Protein AF-A0A177LMX2-F1 (afdb_monomer)

Sequence (325 aa):
MNDFIYLDYNATTPVDQRVVDTMLPFFNSLYANAGSSHLFGLTVKEAIDEAGEKIAELITADPKEIIYTSGATEVVNLALKGIEKANGKNHIITVKTEHKAVLDTCIYLEKQGFLVTYLDVGKDGLIDLDELKNVITDKTLLVCVMFVNNETGVIQPIKEIAEIAHDKNCLVFCDATQAVGKVPVNVKDLGIDLMPYIEKKYKTNGRKAIAGLSRGSYQAMLIGVNHPEVFSAIGSFSPVIYGGTETQPFKEFPIGNLLKSKKRPLFFIGVGDKEDARFLDFNKTIISYLDENNYPYSEYRSAQTYHEWLTWRRCLHEFAQKIFK

Solvent-accessible surface area (backbone atoms only — not comparable to full-atom values): 18151 Å² total; per-residue (Å²): 139,88,88,78,86,84,86,56,61,72,84,52,54,80,60,54,67,71,56,54,64,67,50,52,47,48,75,75,78,48,62,46,57,50,89,38,92,50,70,65,10,45,57,39,32,51,55,53,51,54,51,34,43,54,54,16,61,67,30,56,51,61,45,90,73,64,77,91,70,97,34,40,61,53,40,43,44,51,56,68,68,65,60,69,78,49,97,81,17,42,27,36,40,34,47,74,80,47,57,65,56,53,53,56,47,50,58,52,39,41,76,72,69,34,47,74,47,69,42,68,59,49,99,80,61,40,67,55,67,66,58,50,63,70,71,57,44,82,38,30,44,34,40,42,50,50,36,23,38,74,86,80,63,43,69,46,68,50,42,64,52,24,55,62,30,49,79,43,74,20,44,28,36,32,43,31,55,59,25,64,94,75,48,94,50,44,38,65,83,32,49,50,74,41,68,34,72,47,67,63,53,75,66,84,71,99,62,44,68,43,61,22,46,36,63,47,5,40,52,24,45,46,54,36,34,59,40,28,79,67,30,51,28,32,30,28,20,43,49,50,86,80,79,35,48,99,93,38,66,52,70,83,44,53,55,69,47,38,73,72,42,90,47,70,34,35,37,34,46,22,35,24,69,61,38,60,66,67,56,59,50,51,49,49,54,52,49,53,52,32,58,79,68,73,41,51,68,47,80,46,70,34,80,92,24,39,93,46,70,71,25,39,55,52,34,51,55,57,48,48,66,67,73,74,108

Mean predicted aligned error: 14.27 Å

pLDDT: mean 87.73, std 11.81, range [42.38, 98.75]

Radius of gyration: 24.2 Å; Cα contacts (8 Å, |Δi|>4): 517; chains: 1; bounding box: 68×54×56 Å

Structure (mmCIF, N/CA/C/O backbone):
data_AF-A0A177LMX2-F1
#
_entry.id   AF-A0A177LMX2-F1
#
loop_
_atom_site.group_PDB
_atom_site.id
_atom_site.type_symbol
_atom_site.label_atom_id
_atom_site.label_alt_id
_atom_site.label_comp_id
_atom_site.label_asym_id
_atom_site.label_entity_id
_atom_site.label_seq_id
_atom_site.pdbx_PDB_ins_code
_atom_site.Cartn_x
_atom_site.Cartn_y
_atom_site.Cartn_z
_atom_site.occupancy
_atom_site.B_iso_or_equiv
_atom_site.auth_seq_id
_atom_site.auth_comp_id
_atom_site.auth_asym_id
_atom_site.auth_atom_id
_atom_site.pdbx_PDB_model_num
ATOM 1 N N . MET A 1 1 ? 20.212 -26.041 -11.990 1.00 42.53 1 MET A N 1
ATOM 2 C CA . MET A 1 1 ? 19.841 -25.740 -10.590 1.00 42.53 1 MET A CA 1
ATOM 3 C C . MET A 1 1 ? 18.358 -25.475 -10.615 1.00 42.53 1 MET A C 1
ATOM 5 O O . MET A 1 1 ? 18.031 -24.561 -11.349 1.00 42.53 1 MET A O 1
ATOM 9 N N . ASN A 1 2 ? 17.491 -26.262 -9.973 1.00 44.81 2 ASN A N 1
ATOM 10 C CA . ASN A 1 2 ? 16.131 -25.812 -9.625 1.00 44.81 2 ASN A CA 1
ATOM 11 C C . ASN A 1 2 ? 15.355 -26.887 -8.853 1.00 44.81 2 ASN A C 1
ATOM 13 O O . ASN A 1 2 ? 14.402 -27.444 -9.370 1.00 44.81 2 ASN A O 1
ATOM 17 N N . ASP A 1 3 ? 15.732 -27.100 -7.594 1.00 54.41 3 ASP A N 1
ATOM 18 C CA . ASP A 1 3 ? 14.835 -27.694 -6.593 1.00 54.41 3 ASP A CA 1
ATOM 19 C C . ASP A 1 3 ? 14.704 -26.725 -5.406 1.00 54.41 3 ASP A C 1
ATOM 21 O O . ASP A 1 3 ? 14.938 -27.071 -4.252 1.00 54.41 3 ASP A O 1
ATOM 25 N N . PHE A 1 4 ? 14.409 -25.452 -5.689 1.00 66.06 4 PHE A N 1
ATOM 26 C CA . PHE A 1 4 ? 14.107 -24.471 -4.645 1.00 66.06 4 PHE A CA 1
ATOM 27 C C . PHE A 1 4 ? 12.595 -24.382 -4.454 1.00 66.06 4 PHE A C 1
ATOM 29 O O . PHE A 1 4 ? 11.876 -23.921 -5.339 1.00 66.06 4 PHE A O 1
ATOM 36 N N . ILE A 1 5 ? 12.122 -24.807 -3.283 1.00 71.75 5 ILE A N 1
ATOM 37 C CA . ILE A 1 5 ? 10.728 -24.649 -2.867 1.00 71.75 5 ILE A CA 1
ATOM 38 C C . ILE A 1 5 ? 10.603 -23.298 -2.155 1.00 71.75 5 ILE A C 1
ATOM 40 O O . ILE A 1 5 ? 11.198 -23.087 -1.100 1.00 71.75 5 ILE A O 1
ATOM 44 N N . TYR A 1 6 ? 9.847 -22.370 -2.742 1.00 73.69 6 TYR A N 1
ATOM 45 C CA . TYR A 1 6 ? 9.582 -21.055 -2.156 1.00 73.69 6 TYR A CA 1
ATOM 46 C C . TYR A 1 6 ? 8.307 -21.117 -1.305 1.00 73.69 6 TYR A C 1
ATOM 48 O O . TYR A 1 6 ? 7.230 -21.353 -1.841 1.00 73.69 6 TYR A O 1
ATOM 56 N N . LEU A 1 7 ? 8.419 -20.918 0.011 1.00 73.56 7 LEU A N 1
ATOM 57 C CA . LEU A 1 7 ? 7.296 -21.001 0.964 1.00 73.56 7 LEU A CA 1
ATOM 58 C C . LEU A 1 7 ? 6.990 -19.657 1.646 1.00 73.56 7 LEU A C 1
ATOM 60 O O . LEU A 1 7 ? 6.369 -19.624 2.699 1.00 73.56 7 LEU A O 1
ATOM 64 N N . ASP A 1 8 ? 7.406 -18.546 1.034 1.00 76.94 8 ASP A N 1
ATOM 65 C CA . ASP A 1 8 ? 7.273 -17.189 1.587 1.00 76.94 8 ASP A CA 1
ATOM 66 C C . ASP A 1 8 ? 6.321 -16.307 0.745 1.00 76.94 8 ASP A C 1
ATOM 68 O O . ASP A 1 8 ? 6.550 -15.131 0.471 1.00 76.94 8 ASP A O 1
ATOM 72 N N . TYR A 1 9 ? 5.211 -16.903 0.290 1.00 76.94 9 TYR A N 1
ATOM 73 C CA . TYR A 1 9 ? 4.228 -16.250 -0.592 1.00 76.94 9 TYR A CA 1
ATOM 74 C C . TYR A 1 9 ? 3.491 -15.069 0.064 1.00 76.94 9 TYR A C 1
ATOM 76 O O . TYR A 1 9 ? 2.897 -14.247 -0.638 1.00 76.94 9 TYR A O 1
ATOM 84 N N . ASN A 1 10 ? 3.519 -14.968 1.397 1.00 77.44 10 ASN A N 1
ATOM 85 C CA . ASN A 1 10 ? 2.941 -13.832 2.114 1.00 77.44 10 ASN A CA 1
ATOM 86 C C . ASN A 1 10 ? 3.817 -12.586 2.012 1.00 77.44 10 ASN A C 1
ATOM 88 O O . ASN A 1 10 ? 3.259 -11.493 1.903 1.00 77.44 10 ASN A O 1
ATOM 92 N N . ALA A 1 11 ? 5.145 -12.737 1.994 1.00 75.50 11 ALA A N 1
ATOM 93 C CA . ALA A 1 11 ? 6.033 -11.623 1.710 1.00 75.50 11 ALA A CA 1
ATOM 94 C C . ALA A 1 11 ? 5.861 -11.183 0.259 1.00 75.50 11 ALA A C 1
ATOM 96 O O . ALA A 1 11 ? 5.747 -9.989 -0.025 1.00 75.50 11 ALA A O 1
ATOM 97 N N . THR A 1 12 ? 5.856 -12.140 -0.680 1.00 80.69 12 THR A N 1
ATOM 98 C CA . THR A 1 12 ? 5.769 -11.807 -2.097 1.00 80.69 12 THR A CA 1
ATOM 99 C C . THR A 1 12 ? 5.514 -13.013 -3.014 1.00 80.69 12 THR A C 1
ATOM 101 O O . THR A 1 12 ? 5.859 -14.127 -2.660 1.00 80.69 12 THR A O 1
ATOM 104 N N . THR A 1 13 ? 4.982 -12.832 -4.232 1.00 78.62 13 THR A N 1
ATOM 105 C CA . THR A 1 13 ? 4.652 -13.957 -5.147 1.00 78.62 13 THR A CA 1
ATOM 106 C C . THR A 1 13 ? 5.374 -13.863 -6.498 1.00 78.62 13 THR A C 1
ATOM 108 O O . THR A 1 13 ? 5.761 -12.762 -6.900 1.00 78.62 13 THR A O 1
ATOM 111 N N . PRO A 1 14 ? 5.618 -14.971 -7.224 1.00 79.50 14 PRO A N 1
ATOM 112 C CA . PRO A 1 14 ? 6.030 -14.888 -8.625 1.00 79.50 14 PRO A CA 1
ATOM 113 C C . PRO A 1 14 ? 4.926 -14.236 -9.474 1.00 79.50 14 PRO A C 1
ATOM 115 O O . PRO A 1 14 ? 3.741 -14.334 -9.152 1.00 79.50 14 PRO A O 1
ATOM 118 N N . VAL A 1 15 ? 5.321 -13.559 -10.553 1.00 83.06 15 VAL A N 1
ATOM 119 C CA . VAL A 1 15 ? 4.374 -13.000 -11.528 1.00 83.06 15 VAL A CA 1
ATOM 120 C C . VAL A 1 15 ? 3.844 -14.145 -12.388 1.00 83.06 15 VAL A C 1
ATOM 122 O O . VAL A 1 15 ? 4.620 -14.966 -12.871 1.00 83.06 15 VAL A O 1
ATOM 125 N N . ASP A 1 16 ? 2.526 -14.212 -12.564 1.00 85.75 16 ASP A N 1
ATOM 126 C CA . ASP A 1 16 ? 1.904 -15.166 -13.486 1.00 85.75 16 ASP A CA 1
ATOM 127 C C . ASP A 1 16 ? 2.359 -14.857 -14.918 1.00 85.75 16 ASP A C 1
ATOM 129 O O . ASP A 1 16 ? 2.331 -13.697 -15.330 1.00 85.75 16 ASP A O 1
ATOM 133 N N . GLN A 1 17 ? 2.759 -15.871 -15.687 1.00 86.38 17 GLN A N 1
ATOM 134 C CA . GLN A 1 17 ? 3.269 -15.664 -17.045 1.00 86.38 17 GLN A CA 1
ATOM 135 C C . GLN A 1 17 ? 2.271 -14.900 -17.927 1.00 86.38 17 GLN A C 1
ATOM 137 O O . GLN A 1 17 ? 2.674 -14.020 -18.679 1.00 86.38 17 GLN A O 1
ATOM 142 N N . ARG A 1 18 ? 0.963 -15.133 -17.754 1.00 90.44 18 ARG A N 1
ATOM 143 C CA . ARG A 1 18 ? -0.086 -14.412 -18.496 1.00 90.44 18 ARG A CA 1
ATOM 144 C C . ARG A 1 18 ? -0.062 -12.910 -18.218 1.00 90.44 18 ARG A C 1
ATOM 146 O O . ARG A 1 18 ? -0.347 -12.114 -19.107 1.00 90.44 18 ARG A O 1
ATOM 153 N N . VAL A 1 19 ? 0.285 -12.520 -16.989 1.00 87.88 19 VAL A N 1
ATOM 154 C CA . VAL A 1 19 ? 0.441 -11.110 -16.606 1.00 87.88 19 VAL A CA 1
ATOM 155 C C . VAL A 1 19 ? 1.688 -10.525 -17.257 1.00 87.88 19 VAL A C 1
ATOM 157 O O . VAL A 1 19 ? 1.603 -9.450 -17.839 1.00 87.88 19 VAL A O 1
ATOM 160 N N . VAL A 1 20 ? 2.814 -11.248 -17.238 1.00 84.88 20 VAL A N 1
ATOM 161 C CA . VAL A 1 20 ? 4.041 -10.819 -17.935 1.00 84.88 20 VAL A CA 1
ATOM 162 C C . VAL A 1 20 ? 3.756 -10.578 -19.416 1.00 84.88 20 VAL A C 1
ATOM 164 O O . VAL A 1 20 ? 4.042 -9.496 -19.923 1.00 84.88 20 VAL A O 1
ATOM 167 N N . ASP A 1 21 ? 3.138 -11.546 -20.087 1.00 88.00 21 ASP A N 1
ATOM 168 C CA . ASP A 1 21 ? 2.846 -11.475 -21.519 1.00 88.00 21 ASP A CA 1
ATOM 169 C C . ASP A 1 21 ? 1.905 -10.308 -21.853 1.00 88.00 21 ASP A C 1
ATOM 171 O O . ASP A 1 21 ? 2.109 -9.620 -22.850 1.00 88.00 21 ASP A O 1
ATOM 175 N N . THR A 1 22 ? 0.926 -10.033 -20.984 1.00 90.19 22 THR A N 1
ATOM 176 C CA . THR A 1 22 ? 0.015 -8.883 -21.121 1.00 90.19 22 THR A CA 1
ATOM 177 C C . THR A 1 22 ? 0.745 -7.549 -20.943 1.00 90.19 22 THR A C 1
ATOM 179 O O . THR A 1 22 ? 0.410 -6.572 -21.605 1.00 90.19 22 THR A O 1
ATOM 182 N N . MET A 1 23 ? 1.754 -7.488 -20.070 1.00 86.88 23 MET A N 1
ATOM 183 C CA . MET A 1 23 ? 2.504 -6.261 -19.786 1.00 86.88 23 MET A CA 1
ATOM 184 C C . MET A 1 23 ? 3.546 -5.922 -20.860 1.00 86.88 23 MET A C 1
ATOM 186 O O . MET A 1 23 ? 3.790 -4.744 -21.121 1.00 86.88 23 MET A O 1
ATOM 190 N N . LEU A 1 24 ? 4.186 -6.925 -21.469 1.00 88.94 24 LEU A N 1
ATOM 191 C CA . LEU A 1 24 ? 5.321 -6.728 -22.383 1.00 88.94 24 LEU A CA 1
ATOM 192 C C . LEU A 1 24 ? 5.062 -5.742 -23.544 1.00 88.94 24 LEU A C 1
ATOM 194 O O . LEU A 1 24 ? 5.957 -4.936 -23.817 1.00 88.94 24 LEU A O 1
ATOM 198 N N . PRO A 1 25 ? 3.886 -5.725 -24.205 1.00 90.56 25 PRO A N 1
ATOM 199 C CA . PRO A 1 25 ? 3.600 -4.768 -25.274 1.00 90.56 25 PRO A CA 1
ATOM 200 C C . PRO A 1 25 ? 3.758 -3.298 -24.860 1.00 90.56 25 PRO A C 1
ATOM 202 O O . PRO A 1 25 ? 4.235 -2.487 -25.655 1.00 90.56 25 PRO A O 1
ATOM 205 N N . PHE A 1 26 ? 3.443 -2.949 -23.609 1.00 86.69 26 PHE A N 1
ATOM 206 C CA . PHE A 1 26 ? 3.516 -1.570 -23.105 1.00 86.69 26 PHE A CA 1
ATOM 207 C C . PHE A 1 26 ? 4.950 -1.054 -22.917 1.00 86.69 26 PHE A C 1
ATOM 209 O O . PHE A 1 26 ? 5.159 0.144 -22.743 1.00 86.69 26 PHE A O 1
ATOM 216 N N . PHE A 1 27 ? 5.952 -1.934 -23.004 1.00 75.31 27 PHE A N 1
ATOM 217 C CA . PHE A 1 27 ? 7.362 -1.544 -22.972 1.00 75.31 27 PHE A CA 1
ATOM 218 C C . PHE A 1 27 ? 7.941 -1.250 -24.359 1.00 75.31 27 PHE A C 1
ATOM 220 O O . PHE A 1 27 ? 8.943 -0.545 -24.449 1.00 75.31 27 PHE A O 1
ATOM 227 N N . ASN A 1 28 ? 7.359 -1.791 -25.437 1.00 77.56 28 ASN A N 1
ATOM 228 C CA . ASN A 1 28 ? 7.987 -1.751 -26.763 1.00 77.56 28 ASN A CA 1
ATOM 229 C C . ASN A 1 28 ? 7.100 -1.213 -27.893 1.00 77.56 28 ASN A C 1
ATOM 231 O O . ASN A 1 28 ? 7.585 -0.460 -28.728 1.00 77.56 28 ASN A O 1
ATOM 235 N N . SER A 1 29 ? 5.823 -1.576 -27.937 1.00 84.44 29 SER A N 1
ATOM 236 C CA . SER A 1 29 ? 4.922 -1.337 -29.072 1.00 84.44 29 SER A CA 1
ATOM 237 C C . SER A 1 29 ? 3.748 -0.438 -28.693 1.00 84.44 29 SER A C 1
ATOM 239 O O . SER A 1 29 ? 3.246 0.294 -29.541 1.00 84.44 29 SER A O 1
ATOM 241 N N . LEU A 1 30 ? 3.376 -0.414 -27.410 1.00 87.38 30 LEU A N 1
ATOM 242 C CA . LEU A 1 30 ? 2.325 0.416 -26.817 1.00 87.38 30 LEU A CA 1
ATOM 243 C C . LEU A 1 30 ? 2.897 1.325 -25.710 1.00 87.38 30 LEU A C 1
ATOM 245 O O . LEU A 1 30 ? 2.384 1.378 -24.600 1.00 87.38 30 LEU A O 1
ATOM 249 N N . TYR A 1 31 ? 3.990 2.033 -26.006 1.00 82.62 31 TYR A N 1
ATOM 250 C CA . TYR A 1 31 ? 4.740 2.872 -25.050 1.00 82.62 31 TYR A CA 1
ATOM 251 C C . TYR A 1 31 ? 4.234 4.323 -24.945 1.00 82.62 31 TYR A C 1
ATOM 253 O O . TYR A 1 31 ? 4.864 5.171 -24.308 1.00 82.62 31 TYR A O 1
ATOM 261 N N . ALA A 1 32 ? 3.151 4.655 -25.648 1.00 87.31 32 ALA A N 1
ATOM 262 C CA . ALA A 1 32 ? 2.655 6.020 -25.727 1.00 87.31 32 ALA A CA 1
ATOM 263 C C . ALA A 1 32 ? 2.131 6.523 -24.373 1.00 87.31 32 ALA A C 1
ATOM 265 O O . ALA A 1 32 ? 1.633 5.767 -23.544 1.00 87.31 32 ALA A O 1
ATOM 266 N N . ASN A 1 33 ? 2.207 7.837 -24.166 1.00 89.31 33 ASN A N 1
ATOM 267 C CA . ASN A 1 33 ? 1.636 8.465 -22.982 1.00 89.31 33 ASN A CA 1
ATOM 268 C C . ASN A 1 33 ? 0.098 8.418 -23.053 1.00 89.31 33 ASN A C 1
ATOM 270 O O . ASN A 1 33 ? -0.494 8.991 -23.968 1.00 89.31 33 ASN A O 1
ATOM 274 N N . ALA A 1 34 ? -0.541 7.789 -22.064 1.00 90.56 34 ALA A N 1
ATOM 275 C CA . ALA A 1 34 ? -2.000 7.678 -21.959 1.00 90.56 34 ALA A CA 1
ATOM 276 C C . ALA A 1 34 ? -2.730 9.035 -21.844 1.00 90.56 34 ALA A C 1
ATOM 278 O O . ALA A 1 34 ? -3.932 9.127 -22.082 1.00 90.56 34 ALA A O 1
ATOM 279 N N . GLY A 1 35 ? -2.018 10.112 -21.496 1.00 90.31 35 GLY A N 1
ATOM 280 C CA . GLY A 1 35 ? -2.555 11.475 -21.491 1.00 90.31 35 GLY A CA 1
ATOM 281 C C . GLY A 1 35 ? -2.594 12.147 -22.868 1.00 90.31 35 GLY A C 1
ATOM 282 O O . GLY A 1 35 ? -3.088 13.268 -22.986 1.00 90.31 35 GLY A O 1
ATOM 283 N N . SER A 1 36 ? -2.044 11.519 -23.910 1.00 89.88 36 SER A N 1
ATOM 284 C CA . SER A 1 36 ? -2.017 12.082 -25.261 1.00 89.88 36 SER A CA 1
ATOM 285 C C . SER A 1 36 ? -3.324 11.828 -26.019 1.00 89.88 36 SER A C 1
ATOM 287 O O . SER A 1 36 ? -3.895 10.747 -25.955 1.00 89.88 36 SER A O 1
ATOM 289 N N . SER A 1 37 ? -3.776 12.821 -26.791 1.00 95.19 37 SER A N 1
ATOM 290 C CA . SER A 1 37 ? -5.044 12.774 -27.541 1.00 95.19 37 SER A CA 1
ATOM 291 C C . SER A 1 37 ? -4.971 12.045 -28.887 1.00 95.19 37 SER A C 1
ATOM 293 O O . SER A 1 37 ? -5.995 11.844 -29.535 1.00 95.19 37 SER A O 1
ATOM 295 N N . HIS A 1 38 ? -3.774 11.671 -29.343 1.00 91.75 38 HIS A N 1
ATOM 296 C CA . HIS A 1 38 ? -3.601 10.900 -30.572 1.00 91.75 38 HIS A CA 1
ATOM 297 C C . HIS A 1 38 ? -3.927 9.417 -30.346 1.00 91.75 38 HIS A C 1
ATOM 299 O O . HIS A 1 38 ? -3.797 8.913 -29.231 1.00 91.75 38 HIS A O 1
ATOM 305 N N . LEU A 1 39 ? -4.242 8.694 -31.427 1.00 94.00 39 LEU A N 1
ATOM 306 C CA . LEU A 1 39 ? -4.696 7.297 -31.380 1.00 94.00 39 LEU A CA 1
ATOM 307 C C . LEU A 1 39 ? -3.829 6.393 -30.487 1.00 94.00 39 LEU A C 1
ATOM 309 O O . LEU A 1 39 ? -4.360 5.713 -29.627 1.00 94.00 39 LEU A O 1
ATOM 313 N N . PHE A 1 40 ? -2.498 6.459 -30.604 1.00 89.50 40 PHE A N 1
ATOM 314 C CA . PHE A 1 40 ? -1.600 5.645 -29.771 1.00 89.50 40 PHE A CA 1
ATOM 315 C C . PHE A 1 40 ? -1.747 5.892 -28.258 1.00 89.50 40 PHE A C 1
ATOM 317 O O . PHE A 1 40 ? -1.608 4.959 -27.478 1.00 89.50 40 PHE A O 1
ATOM 324 N N . GLY A 1 41 ? -2.006 7.135 -27.836 1.00 93.44 41 GLY A N 1
ATOM 325 C CA . GLY A 1 41 ? -2.197 7.476 -26.425 1.00 93.44 41 GLY A CA 1
ATOM 326 C C . GLY A 1 41 ? -3.564 7.013 -25.935 1.00 93.44 41 GLY A C 1
ATOM 327 O O . GLY A 1 41 ? -3.661 6.445 -24.852 1.00 93.44 41 GLY A O 1
ATOM 328 N N . LEU A 1 42 ? -4.592 7.161 -26.779 1.00 95.06 42 LEU A N 1
ATOM 329 C CA . LEU A 1 42 ? -5.934 6.647 -26.511 1.00 95.06 42 LEU A CA 1
ATOM 330 C C . LEU A 1 42 ? -5.940 5.119 -26.355 1.00 95.06 42 LEU A C 1
ATOM 332 O O . LEU A 1 42 ? -6.508 4.636 -25.388 1.00 95.06 42 LEU A O 1
ATOM 336 N N . THR A 1 43 ? -5.225 4.369 -27.201 1.00 95.19 43 THR A N 1
ATOM 337 C CA . THR A 1 43 ? -5.108 2.903 -27.069 1.00 95.19 43 THR A CA 1
ATOM 338 C C . THR A 1 43 ? -4.459 2.475 -25.746 1.00 95.19 43 THR A C 1
ATOM 340 O O . THR A 1 43 ? -4.899 1.513 -25.123 1.00 95.19 43 THR A O 1
ATOM 343 N N . VAL A 1 44 ? -3.417 3.176 -25.278 1.00 95.12 44 VAL A N 1
ATOM 344 C CA . VAL A 1 44 ? -2.812 2.873 -23.964 1.00 95.12 44 VAL A CA 1
ATOM 345 C C . VAL A 1 44 ? -3.767 3.243 -22.830 1.00 95.12 44 VAL A C 1
ATOM 347 O O . VAL A 1 44 ? -3.857 2.516 -21.843 1.00 95.12 44 VAL A O 1
ATOM 350 N N . LYS A 1 45 ? -4.495 4.355 -22.968 1.00 95.12 45 LYS A N 1
ATOM 351 C CA . LYS A 1 45 ? -5.502 4.772 -21.994 1.00 95.12 45 LYS A CA 1
ATOM 352 C C . LYS A 1 45 ? -6.628 3.745 -21.863 1.00 95.12 45 LYS A C 1
ATOM 354 O O . LYS A 1 45 ? -6.944 3.370 -20.743 1.00 95.12 45 LYS A O 1
ATOM 359 N N . GLU A 1 46 ? -7.158 3.248 -22.977 1.00 95.81 46 GLU A N 1
ATOM 360 C CA . GLU A 1 46 ? -8.178 2.191 -22.997 1.00 95.81 46 GLU A CA 1
ATOM 361 C C . GLU A 1 46 ? -7.717 0.957 -22.209 1.00 95.81 46 GLU A C 1
ATOM 363 O O . GLU A 1 46 ? -8.462 0.444 -21.382 1.00 95.81 46 GLU A O 1
ATOM 368 N N . ALA A 1 47 ? -6.456 0.535 -22.360 1.00 94.69 47 ALA A N 1
ATOM 369 C CA . ALA A 1 47 ? -5.919 -0.591 -21.594 1.00 94.69 47 ALA A CA 1
ATOM 370 C C . ALA A 1 47 ? -5.838 -0.331 -20.074 1.00 94.69 47 ALA A C 1
ATOM 372 O O . ALA A 1 47 ? -6.017 -1.257 -19.281 1.00 94.69 47 ALA A O 1
ATOM 373 N N . ILE A 1 48 ? -5.559 0.910 -19.657 1.00 92.38 48 ILE A N 1
ATOM 374 C CA . ILE A 1 48 ? -5.561 1.310 -18.238 1.00 92.38 48 ILE A CA 1
ATOM 375 C C . ILE A 1 48 ? -6.992 1.330 -17.689 1.00 92.38 48 ILE A C 1
ATOM 377 O O . ILE A 1 48 ? -7.220 0.866 -16.568 1.00 92.38 48 ILE A O 1
ATOM 381 N N . ASP A 1 49 ? -7.938 1.842 -18.476 1.00 94.12 49 ASP A N 1
ATOM 382 C CA . ASP A 1 49 ? -9.353 1.912 -18.114 1.00 94.12 49 ASP A CA 1
ATOM 383 C C . ASP A 1 49 ? -9.930 0.487 -17.967 1.00 94.12 49 ASP A C 1
ATOM 385 O O . ASP A 1 49 ? -10.484 0.155 -16.919 1.00 94.12 49 ASP A O 1
ATOM 389 N N . GLU A 1 50 ? -9.669 -0.413 -18.925 1.00 95.06 50 GLU A N 1
ATOM 390 C CA . GLU A 1 50 ? -10.044 -1.836 -18.845 1.00 95.06 50 GLU A CA 1
ATOM 391 C C . GLU A 1 50 ? -9.425 -2.556 -17.636 1.00 95.06 50 GLU A C 1
ATOM 393 O O . GLU A 1 50 ? -10.051 -3.423 -17.019 1.00 95.06 50 GLU A O 1
ATOM 398 N N . ALA A 1 51 ? -8.168 -2.250 -17.298 1.00 92.62 51 ALA A N 1
ATOM 399 C CA . ALA A 1 51 ? -7.537 -2.804 -16.104 1.00 92.62 51 ALA A CA 1
ATOM 400 C C . ALA A 1 51 ? -8.249 -2.322 -14.829 1.00 92.62 51 ALA A C 1
ATOM 402 O O . ALA A 1 51 ? -8.442 -3.113 -13.904 1.00 92.62 51 ALA A O 1
ATOM 403 N N . GLY A 1 52 ? -8.692 -1.062 -14.808 1.00 93.00 52 GLY A N 1
ATOM 404 C CA . GLY A 1 52 ? -9.439 -0.476 -13.696 1.00 93.00 52 GLY A CA 1
ATOM 405 C C . GLY A 1 52 ? -10.797 -1.145 -13.519 1.00 93.00 52 GLY A C 1
ATOM 406 O O . GLY A 1 52 ? -11.156 -1.520 -12.403 1.00 93.00 52 GLY A O 1
ATOM 407 N N . GLU A 1 53 ? -11.507 -1.389 -14.620 1.00 95.44 53 GLU A N 1
ATOM 408 C CA . GLU A 1 53 ? -12.779 -2.121 -14.629 1.00 95.44 53 GLU A CA 1
ATOM 409 C C . GLU A 1 53 ? -12.629 -3.546 -14.083 1.00 95.44 53 GLU A C 1
ATOM 411 O O . GLU A 1 53 ? -13.404 -3.956 -13.221 1.00 95.44 53 GLU A O 1
ATOM 416 N N . LYS A 1 54 ? -11.593 -4.282 -14.506 1.00 93.88 54 LYS A N 1
ATOM 417 C CA . LYS A 1 54 ? -11.322 -5.647 -14.016 1.00 93.88 54 LYS A CA 1
ATOM 418 C C . LYS A 1 54 ? -10.988 -5.682 -12.525 1.00 93.88 54 LYS A C 1
ATOM 420 O O . LYS A 1 54 ? -11.411 -6.601 -11.824 1.00 93.88 54 LYS A O 1
ATOM 425 N N . ILE A 1 55 ? -10.226 -4.702 -12.029 1.00 93.00 55 ILE A N 1
ATOM 426 C CA . ILE A 1 55 ? -9.942 -4.579 -10.591 1.00 93.00 55 ILE A CA 1
ATOM 427 C C . ILE A 1 55 ? -11.240 -4.288 -9.839 1.00 93.00 55 ILE A C 1
ATOM 429 O O . ILE A 1 55 ? -11.516 -4.951 -8.843 1.00 93.00 55 ILE A O 1
ATOM 433 N N . ALA A 1 56 ? -12.044 -3.340 -10.319 1.00 93.06 56 ALA A N 1
ATOM 434 C CA . ALA A 1 56 ? -13.309 -2.980 -9.694 1.00 93.06 56 ALA A CA 1
ATOM 435 C C . ALA A 1 56 ? -14.290 -4.158 -9.651 1.00 93.06 56 ALA A C 1
ATOM 437 O O . ALA A 1 56 ? -14.897 -4.392 -8.610 1.00 93.06 56 ALA A O 1
ATOM 438 N N . GLU A 1 57 ? -14.393 -4.945 -10.724 1.00 94.00 57 GLU A N 1
ATOM 439 C CA . GLU A 1 57 ? -15.200 -6.168 -10.762 1.00 94.00 57 GLU A CA 1
ATOM 440 C C . GLU A 1 57 ? -14.732 -7.185 -9.710 1.00 94.00 57 GLU A C 1
ATOM 442 O O . GLU A 1 57 ? -15.550 -7.697 -8.945 1.00 94.00 57 GLU A O 1
ATOM 447 N N . LEU A 1 58 ? -13.416 -7.419 -9.607 1.00 92.88 58 LEU A N 1
ATOM 448 C CA . LEU A 1 58 ? -12.827 -8.368 -8.654 1.00 92.88 58 LEU A CA 1
ATOM 449 C C . LEU A 1 58 ? -13.215 -8.073 -7.198 1.00 92.88 58 LEU A C 1
ATOM 451 O O . LEU A 1 58 ? -13.353 -9.008 -6.410 1.00 92.88 58 LEU A O 1
ATOM 455 N N . ILE A 1 59 ? -13.363 -6.793 -6.845 1.00 94.25 59 ILE A N 1
ATOM 456 C CA . ILE A 1 59 ? -13.653 -6.348 -5.473 1.00 94.25 59 ILE A CA 1
ATOM 457 C C . ILE A 1 59 ? -15.057 -5.750 -5.302 1.00 94.25 59 ILE A C 1
ATOM 459 O O . ILE A 1 59 ? -15.397 -5.290 -4.213 1.00 94.25 59 ILE A O 1
ATOM 463 N N . THR A 1 60 ? -15.877 -5.754 -6.358 1.00 94.44 60 THR A N 1
ATOM 464 C CA . THR A 1 60 ? -17.221 -5.142 -6.404 1.00 94.44 60 THR A CA 1
ATOM 465 C C . THR A 1 60 ? -17.236 -3.630 -6.078 1.00 94.44 60 THR A C 1
ATOM 467 O O . THR A 1 60 ? -18.129 -3.123 -5.398 1.00 94.44 60 THR A O 1
ATOM 470 N N . ALA A 1 61 ? -16.251 -2.881 -6.580 1.00 94.12 61 ALA A N 1
ATOM 471 C CA . ALA A 1 61 ? -16.147 -1.418 -6.453 1.00 94.12 61 ALA A CA 1
ATOM 472 C C . ALA A 1 61 ? -16.712 -0.670 -7.681 1.00 94.12 61 ALA A C 1
ATOM 474 O O . ALA A 1 61 ? -17.063 -1.289 -8.687 1.00 94.12 61 ALA A O 1
ATOM 475 N N . ASP A 1 62 ? -16.813 0.663 -7.615 1.00 92.25 62 ASP A N 1
ATOM 476 C CA . ASP A 1 62 ? -16.993 1.489 -8.818 1.00 92.25 62 ASP A CA 1
ATOM 477 C C . ASP A 1 62 ? -15.624 1.692 -9.511 1.00 92.25 62 ASP A C 1
ATOM 479 O O . ASP A 1 62 ? -14.666 2.104 -8.852 1.00 92.25 62 ASP A O 1
ATOM 483 N N . PRO A 1 63 ? -15.489 1.442 -10.829 1.00 91.75 63 PRO A N 1
ATOM 484 C CA . PRO A 1 63 ? -14.244 1.687 -11.563 1.00 91.75 63 PRO A CA 1
ATOM 485 C C . PRO A 1 63 ? -13.683 3.107 -11.408 1.00 91.75 63 PRO A C 1
ATOM 487 O O . PRO A 1 63 ? -12.467 3.294 -11.439 1.00 91.75 63 PRO A O 1
ATOM 490 N N . LYS A 1 64 ? -14.541 4.116 -11.209 1.00 90.69 64 LYS A N 1
ATOM 491 C CA . LYS A 1 64 ? -14.128 5.519 -11.021 1.00 90.69 64 LYS A CA 1
ATOM 492 C C . LYS A 1 64 ? -13.453 5.779 -9.676 1.00 90.69 64 LYS A C 1
ATOM 494 O O . LYS A 1 64 ? -12.824 6.822 -9.514 1.00 90.69 64 LYS A O 1
ATOM 499 N N . GLU A 1 65 ? -13.590 4.861 -8.726 1.00 89.50 65 GLU A N 1
ATOM 500 C CA . GLU A 1 65 ? -12.993 4.942 -7.390 1.00 89.50 65 GLU A CA 1
ATOM 501 C C . GLU A 1 65 ? -11.619 4.253 -7.332 1.00 89.50 65 GLU A C 1
ATOM 503 O O . GLU A 1 65 ? -10.930 4.314 -6.313 1.00 89.50 65 GLU A O 1
ATOM 508 N N . ILE A 1 66 ? -11.177 3.623 -8.428 1.00 92.94 66 ILE A N 1
ATOM 509 C CA . ILE A 1 66 ? -9.884 2.942 -8.499 1.00 92.94 66 ILE A CA 1
ATOM 510 C C . ILE A 1 66 ? -8.768 3.955 -8.766 1.00 92.94 66 ILE A C 1
ATOM 512 O O . ILE A 1 66 ? -8.672 4.550 -9.840 1.00 92.94 66 ILE A O 1
ATOM 516 N N . ILE A 1 67 ? -7.875 4.114 -7.788 1.00 90.12 67 ILE A N 1
ATOM 517 C CA . ILE A 1 67 ? -6.689 4.970 -7.888 1.00 90.12 67 ILE A CA 1
ATOM 518 C C . ILE A 1 67 ? -5.435 4.094 -7.934 1.00 90.12 67 ILE A C 1
ATOM 520 O O . ILE A 1 67 ? -5.148 3.336 -7.006 1.00 90.12 67 ILE A O 1
ATOM 524 N N . TYR A 1 68 ? -4.651 4.231 -9.003 1.00 87.19 68 TYR A N 1
ATOM 525 C CA . TYR A 1 68 ? -3.363 3.555 -9.134 1.00 87.19 68 TYR A CA 1
ATOM 526 C C . TYR A 1 68 ? -2.287 4.246 -8.289 1.00 87.19 68 TYR A C 1
ATOM 528 O O . TYR A 1 68 ? -2.090 5.456 -8.378 1.00 87.19 68 TYR A O 1
ATOM 536 N N . THR A 1 69 ? -1.552 3.457 -7.507 1.00 84.12 69 THR A N 1
ATOM 537 C CA . THR A 1 69 ? -0.407 3.896 -6.691 1.00 84.12 69 THR A CA 1
ATOM 538 C C . THR A 1 69 ? 0.783 2.964 -6.924 1.00 84.12 69 THR A C 1
ATOM 540 O O . THR A 1 69 ? 0.655 1.931 -7.585 1.00 84.12 69 THR A O 1
ATOM 543 N N . SER A 1 70 ? 1.954 3.285 -6.376 1.00 77.94 70 SER A N 1
ATOM 544 C CA . SER A 1 70 ? 3.143 2.426 -6.477 1.00 77.94 70 SER A CA 1
ATOM 545 C C . SER A 1 70 ? 3.102 1.175 -5.582 1.00 77.94 70 SER A C 1
ATOM 547 O O . SER A 1 70 ? 3.928 0.277 -5.758 1.00 77.94 70 SER A O 1
ATOM 549 N N . GLY A 1 71 ? 2.156 1.088 -4.638 1.00 80.44 71 GLY A N 1
ATOM 550 C CA . GLY A 1 71 ? 1.944 -0.065 -3.754 1.00 80.44 71 GLY A CA 1
ATOM 551 C C . GLY A 1 71 ? 1.195 0.297 -2.463 1.00 80.44 71 GLY A C 1
ATOM 552 O O . GLY A 1 71 ? 0.965 1.472 -2.183 1.00 80.44 71 GLY A O 1
ATOM 553 N N . ALA A 1 72 ? 0.853 -0.691 -1.621 1.00 85.19 72 ALA A N 1
ATOM 554 C CA . ALA A 1 72 ? 0.031 -0.435 -0.423 1.00 85.19 72 ALA A CA 1
ATOM 555 C C . ALA A 1 72 ? 0.669 0.535 0.560 1.00 85.19 72 ALA A C 1
ATOM 557 O O . ALA A 1 72 ? -0.057 1.285 1.192 1.00 85.19 72 ALA A O 1
ATOM 558 N N . THR A 1 73 ? 1.998 0.565 0.695 1.00 82.88 73 THR A N 1
ATOM 559 C CA . THR A 1 73 ? 2.643 1.547 1.578 1.00 82.88 73 THR A CA 1
ATOM 560 C C . THR A 1 73 ? 2.291 2.978 1.167 1.00 82.88 73 THR A C 1
ATOM 562 O O . THR A 1 73 ? 2.046 3.811 2.039 1.00 82.88 73 THR A O 1
ATOM 565 N N . GLU A 1 74 ? 2.224 3.264 -0.139 1.00 83.75 74 GLU A N 1
ATOM 566 C CA . GLU A 1 74 ? 1.776 4.564 -0.643 1.00 83.75 74 GLU A CA 1
ATOM 567 C C . GLU A 1 74 ? 0.297 4.784 -0.336 1.00 83.75 74 GLU A C 1
ATOM 569 O O . GLU A 1 74 ? -0.030 5.829 0.212 1.00 83.75 74 GLU A O 1
ATOM 574 N N . VAL A 1 75 ? -0.576 3.801 -0.592 1.00 88.44 75 VAL A N 1
ATOM 575 C CA . VAL A 1 75 ? -2.015 3.926 -0.294 1.00 88.44 75 VAL A CA 1
ATOM 576 C C . VAL A 1 75 ? -2.273 4.162 1.192 1.00 88.44 75 VAL A C 1
ATOM 578 O O . VAL A 1 75 ? -3.025 5.062 1.539 1.00 88.44 75 VAL A O 1
ATOM 581 N N . VAL A 1 76 ? -1.629 3.398 2.078 1.00 90.12 76 VAL A N 1
ATOM 582 C CA . VAL A 1 76 ? -1.728 3.561 3.536 1.00 90.12 76 VAL A CA 1
ATOM 583 C C . VAL A 1 76 ? -1.322 4.976 3.934 1.00 90.12 76 VAL A C 1
ATOM 585 O O . VAL A 1 76 ? -2.020 5.631 4.702 1.00 90.12 76 VAL A O 1
ATOM 588 N N . ASN A 1 77 ? -0.218 5.486 3.383 1.00 88.06 77 ASN A N 1
ATOM 589 C CA . ASN A 1 77 ? 0.215 6.852 3.657 1.00 88.06 77 ASN A CA 1
ATOM 590 C C . ASN A 1 77 ? -0.758 7.883 3.084 1.00 88.06 77 ASN A C 1
ATOM 592 O O . ASN A 1 77 ? -1.058 8.854 3.769 1.00 88.06 77 ASN A O 1
ATOM 596 N N . LEU A 1 78 ? -1.244 7.686 1.861 1.00 84.81 78 LEU A N 1
ATOM 597 C CA . LEU A 1 78 ? -2.177 8.587 1.195 1.00 84.81 78 LEU A CA 1
ATOM 598 C C . LEU A 1 78 ? -3.503 8.666 1.957 1.00 84.81 78 LEU A C 1
ATOM 600 O O . LEU A 1 78 ? -3.974 9.763 2.232 1.00 84.81 78 LEU A O 1
ATOM 604 N N . ALA A 1 79 ? -4.057 7.524 2.360 1.00 88.19 79 ALA A N 1
ATOM 605 C CA . ALA A 1 79 ? -5.294 7.442 3.124 1.00 88.19 79 ALA A CA 1
ATOM 606 C C . ALA A 1 79 ? -5.130 8.048 4.523 1.00 88.19 79 ALA A C 1
ATOM 608 O O . ALA A 1 79 ? -5.848 8.975 4.886 1.00 88.19 79 ALA A O 1
ATOM 609 N N . LEU A 1 80 ? -4.148 7.582 5.301 1.00 89.62 80 LEU A N 1
ATOM 610 C CA . LEU A 1 80 ? -3.994 7.994 6.698 1.00 89.62 80 LEU A CA 1
ATOM 611 C C . LEU A 1 80 ? -3.426 9.412 6.858 1.00 89.62 80 LEU A C 1
ATOM 613 O O . LEU A 1 80 ? -3.731 10.079 7.839 1.00 89.62 80 LEU A O 1
ATOM 617 N N . LYS A 1 81 ? -2.598 9.909 5.932 1.00 88.25 81 LYS A N 1
ATOM 618 C CA . LYS A 1 81 ? -2.128 11.310 5.974 1.00 88.25 81 LYS A CA 1
ATOM 619 C C . LYS A 1 81 ? -3.068 12.268 5.251 1.00 88.25 81 LYS A C 1
ATOM 621 O O . LYS A 1 81 ? -2.997 13.463 5.512 1.00 88.25 81 LYS A O 1
ATOM 626 N N . GLY A 1 82 ? -3.901 11.759 4.345 1.00 84.06 82 GLY A N 1
ATOM 627 C CA . GLY A 1 82 ? -4.906 12.540 3.628 1.00 84.06 82 GLY A CA 1
ATOM 628 C C . GLY A 1 82 ? -6.151 12.842 4.459 1.00 84.06 82 GLY A C 1
ATOM 629 O O . GLY A 1 82 ? -6.876 13.774 4.125 1.00 84.06 82 GLY A O 1
ATOM 630 N N . ILE A 1 83 ? -6.401 12.103 5.548 1.00 83.69 83 ILE A N 1
ATOM 631 C CA . ILE A 1 83 ? -7.470 12.451 6.489 1.00 83.69 83 ILE A CA 1
ATOM 632 C C . ILE A 1 83 ? -7.134 13.740 7.247 1.00 83.69 83 ILE A C 1
ATOM 634 O O . ILE A 1 83 ? -6.088 13.879 7.882 1.00 83.69 83 ILE A O 1
ATOM 638 N N . GLU A 1 84 ? -8.068 14.684 7.227 1.00 78.56 84 GLU A N 1
ATOM 639 C CA . GLU A 1 84 ? -7.973 15.929 7.980 1.00 78.56 84 GLU A CA 1
ATOM 640 C C . GLU A 1 84 ? -8.830 15.864 9.245 1.00 78.56 84 GLU A C 1
ATOM 642 O O . GLU A 1 84 ? -9.880 15.218 9.289 1.00 78.56 84 GLU A O 1
ATOM 647 N N . LYS A 1 85 ? -8.404 16.574 10.297 1.00 79.88 85 LYS A N 1
ATOM 648 C CA . LYS A 1 85 ? -9.239 16.758 11.489 1.00 79.88 85 LYS A CA 1
ATOM 649 C C . LYS A 1 85 ? -10.442 17.608 11.097 1.00 79.88 85 LYS A C 1
ATOM 651 O O . LYS A 1 85 ? -10.304 18.809 10.880 1.00 79.88 85 LYS A O 1
ATOM 656 N N . ALA A 1 86 ? -11.617 17.000 11.041 1.00 74.69 86 ALA A N 1
ATOM 657 C CA . ALA A 1 86 ? -12.847 17.669 10.639 1.00 74.69 86 ALA A CA 1
ATOM 658 C C . ALA A 1 86 ? -13.910 17.532 11.729 1.00 74.69 86 ALA A C 1
ATOM 660 O O . ALA A 1 86 ? -14.017 16.494 12.378 1.00 74.69 86 ALA A O 1
ATOM 661 N N . ASN A 1 87 ? -14.703 18.586 11.943 1.00 74.06 87 ASN A N 1
ATOM 662 C CA . ASN A 1 87 ? -15.842 18.582 12.873 1.00 74.06 87 ASN A CA 1
ATOM 663 C C . ASN A 1 87 ? -15.501 18.088 14.297 1.00 74.06 87 ASN A C 1
ATOM 665 O O . ASN A 1 87 ? -16.315 17.451 14.957 1.00 74.06 87 ASN A O 1
ATOM 669 N N . GLY A 1 88 ? -14.277 18.354 14.770 1.00 80.38 88 GLY A N 1
ATOM 670 C CA . GLY A 1 88 ? -13.805 17.911 16.087 1.00 80.38 88 GLY A CA 1
ATOM 671 C C . GLY A 1 88 ? -13.426 16.426 16.181 1.00 80.38 88 GLY A C 1
ATOM 672 O O . GLY A 1 88 ? -13.050 15.980 17.266 1.00 80.38 88 GLY A O 1
ATOM 673 N N . LYS A 1 89 ? -13.481 15.675 15.073 1.00 91.31 89 LYS A N 1
ATOM 674 C CA . LYS A 1 89 ? -12.994 14.297 14.979 1.00 91.31 89 LYS A CA 1
ATOM 675 C C . LYS A 1 89 ? -11.487 14.283 14.726 1.00 91.31 89 LYS A C 1
ATOM 677 O O . LYS A 1 89 ? -10.997 14.879 13.768 1.00 91.31 89 LYS A O 1
ATOM 682 N N . ASN A 1 90 ? -10.743 13.617 15.600 1.00 94.88 90 ASN A N 1
ATOM 683 C CA . ASN A 1 90 ? -9.281 13.514 15.526 1.00 94.88 90 ASN A CA 1
ATOM 684 C C . ASN A 1 90 ? -8.746 12.186 16.083 1.00 94.88 90 ASN A C 1
ATOM 686 O O . ASN A 1 90 ? -7.552 12.093 16.369 1.00 94.88 90 ASN A O 1
ATOM 690 N N . HIS A 1 91 ? -9.621 11.200 16.283 1.00 97.81 91 HIS A N 1
ATOM 691 C CA . HIS A 1 91 ? -9.275 9.908 16.860 1.00 97.81 91 HIS A CA 1
ATOM 692 C C . HIS A 1 91 ? -9.258 8.809 15.788 1.00 97.81 91 HIS A C 1
ATOM 694 O O . HIS A 1 91 ? -10.200 8.699 15.003 1.00 97.81 91 HIS A O 1
ATOM 700 N N . ILE A 1 92 ? -8.192 8.012 15.761 1.00 98.12 92 ILE A N 1
ATOM 701 C CA . ILE A 1 92 ? -8.011 6.847 14.889 1.00 98.12 92 ILE A CA 1
ATOM 702 C C . ILE A 1 92 ? -7.943 5.604 15.775 1.00 98.12 92 ILE A C 1
ATOM 704 O O . ILE A 1 92 ? -7.223 5.597 16.771 1.00 98.12 92 ILE A O 1
ATOM 708 N N . ILE A 1 93 ? -8.662 4.549 15.410 1.00 98.69 93 ILE A N 1
ATOM 709 C CA . ILE A 1 93 ? -8.550 3.239 16.058 1.00 98.69 93 ILE A CA 1
ATOM 710 C C . ILE A 1 93 ? -7.846 2.299 15.090 1.00 98.69 93 ILE A C 1
ATOM 712 O O . ILE A 1 93 ? -8.204 2.241 13.917 1.00 98.69 93 ILE A O 1
ATOM 716 N N . THR A 1 94 ? -6.846 1.569 15.562 1.00 98.56 94 THR A N 1
ATOM 717 C CA . THR A 1 94 ? -6.136 0.560 14.776 1.00 98.56 94 THR A CA 1
ATOM 718 C C . THR A 1 94 ? -5.717 -0.621 15.648 1.00 98.56 94 THR A C 1
ATOM 720 O O . THR A 1 94 ? -6.037 -0.638 16.833 1.00 98.56 94 THR A O 1
ATOM 723 N N . VAL A 1 95 ? -5.031 -1.619 15.092 1.00 98.50 95 VAL A N 1
ATOM 724 C CA . VAL A 1 95 ? -4.642 -2.848 15.804 1.00 98.50 95 VAL A CA 1
ATOM 725 C C . VAL A 1 95 ? -3.121 -2.941 15.910 1.00 98.50 95 VAL A C 1
ATOM 727 O O . VAL A 1 95 ? -2.390 -2.540 15.007 1.00 98.50 95 VAL A O 1
ATOM 730 N N . LYS A 1 96 ? -2.588 -3.491 17.004 1.00 98.31 96 LYS A N 1
ATOM 731 C CA . LYS A 1 96 ? -1.126 -3.652 17.157 1.00 98.31 96 LYS A CA 1
ATOM 732 C C . LYS A 1 96 ? -0.501 -4.626 16.154 1.00 98.31 96 LYS A C 1
ATOM 734 O O . LYS A 1 96 ? 0.706 -4.577 15.942 1.00 98.31 96 LYS A O 1
ATOM 739 N N . THR A 1 97 ? -1.307 -5.497 15.552 1.00 97.62 97 THR A N 1
ATOM 740 C CA . THR A 1 97 ? -0.878 -6.496 14.562 1.00 97.62 97 THR A CA 1
ATOM 741 C C . THR A 1 97 ? -0.888 -5.982 13.124 1.00 97.62 97 THR A C 1
ATOM 743 O O . THR A 1 97 ? -0.652 -6.769 12.211 1.00 97.62 97 THR A O 1
ATOM 746 N N . GLU A 1 98 ? -1.186 -4.700 12.903 1.00 98.19 98 GLU A N 1
ATOM 747 C CA . GLU A 1 98 ? -1.151 -4.097 11.572 1.00 98.19 98 GLU A CA 1
ATOM 748 C C . GLU A 1 98 ? 0.239 -4.155 10.929 1.00 98.19 98 GLU A C 1
ATOM 750 O O . GLU A 1 98 ? 1.279 -4.200 11.594 1.00 98.19 98 GLU A O 1
ATOM 755 N N . HIS A 1 99 ? 0.269 -4.046 9.600 1.00 95.75 99 HIS A N 1
ATOM 756 C CA . HIS A 1 99 ? 1.524 -3.887 8.880 1.00 95.75 99 HIS A CA 1
ATOM 757 C C . HIS A 1 99 ? 2.257 -2.603 9.311 1.00 95.75 99 HIS A C 1
ATOM 759 O O . HIS A 1 99 ? 1.657 -1.563 9.596 1.00 95.75 99 HIS A O 1
ATOM 765 N N . LYS A 1 100 ? 3.595 -2.635 9.271 1.00 92.44 100 LYS A N 1
ATOM 766 C CA . LYS A 1 100 ? 4.454 -1.527 9.715 1.00 92.44 100 LYS A CA 1
ATOM 767 C C . LYS A 1 100 ? 4.141 -0.191 9.030 1.00 92.44 100 LYS A C 1
ATOM 769 O O . LYS A 1 100 ? 4.262 0.853 9.661 1.00 92.44 100 LYS A O 1
ATOM 774 N N . ALA A 1 101 ? 3.680 -0.221 7.776 1.00 89.69 101 ALA A N 1
ATOM 775 C CA . ALA A 1 101 ? 3.243 0.976 7.052 1.00 89.69 101 ALA A CA 1
ATOM 776 C C . ALA A 1 101 ? 2.087 1.712 7.753 1.00 89.69 101 ALA A C 1
ATOM 778 O O . ALA A 1 101 ? 2.087 2.942 7.766 1.00 89.69 101 ALA A O 1
ATOM 779 N N . VAL A 1 102 ? 1.135 0.983 8.344 1.00 96.75 102 VAL A N 1
ATOM 780 C CA . VAL A 1 102 ? 0.024 1.559 9.115 1.00 96.75 102 VAL A CA 1
ATOM 781 C C . VAL A 1 102 ? 0.553 2.072 10.446 1.00 96.75 102 VAL A C 1
ATOM 783 O O . VAL A 1 102 ? 0.425 3.261 10.730 1.00 96.75 102 VAL A O 1
ATOM 786 N N . LEU A 1 103 ? 1.235 1.216 11.215 1.00 97.88 103 LEU A N 1
ATOM 787 C CA . LEU A 1 103 ? 1.736 1.557 12.551 1.00 97.88 103 LEU A CA 1
ATOM 788 C C . LEU A 1 103 ? 2.654 2.789 12.540 1.00 97.88 103 LEU A C 1
ATOM 790 O O . LEU A 1 103 ? 2.465 3.706 13.334 1.00 97.88 103 LEU A O 1
ATOM 794 N N . ASP A 1 104 ? 3.616 2.861 11.617 1.00 96.75 104 ASP A N 1
ATOM 795 C CA . ASP A 1 104 ? 4.528 4.010 11.519 1.00 96.75 104 ASP A CA 1
ATOM 796 C C . ASP A 1 104 ? 3.818 5.289 11.077 1.00 96.75 104 ASP A C 1
ATOM 798 O O . ASP A 1 104 ? 4.183 6.388 11.508 1.00 96.75 104 ASP A O 1
ATOM 802 N N . THR A 1 105 ? 2.788 5.159 10.240 1.00 94.62 105 THR A N 1
ATOM 803 C CA . THR A 1 105 ? 1.981 6.305 9.819 1.00 94.62 105 THR A CA 1
ATOM 804 C C . THR A 1 105 ? 1.115 6.809 10.971 1.00 94.62 105 THR A C 1
ATOM 806 O O . THR A 1 105 ? 1.072 8.016 11.202 1.00 94.62 105 THR A O 1
ATOM 809 N N . CYS A 1 106 ? 0.517 5.917 11.758 1.00 97.56 106 CYS A N 1
ATOM 810 C CA . CYS A 1 106 ? -0.206 6.266 12.979 1.00 97.56 106 CYS A CA 1
ATOM 811 C C . CYS A 1 106 ? 0.700 6.971 14.001 1.00 97.56 106 CYS A C 1
ATOM 813 O O . CYS A 1 106 ? 0.355 8.060 14.455 1.00 97.56 106 CYS A O 1
ATOM 815 N N . ILE A 1 107 ? 1.907 6.451 14.259 1.00 97.69 107 ILE A N 1
ATOM 816 C CA . ILE A 1 107 ? 2.908 7.102 15.131 1.00 97.69 107 ILE A CA 1
ATOM 817 C C . ILE A 1 107 ? 3.265 8.507 14.628 1.00 97.69 107 ILE A C 1
ATOM 819 O O . ILE A 1 107 ? 3.491 9.440 15.407 1.00 97.69 107 ILE A O 1
ATOM 823 N N . TYR A 1 108 ? 3.349 8.688 13.311 1.00 95.94 108 TYR A N 1
ATOM 824 C CA . TYR A 1 108 ? 3.545 10.009 12.725 1.00 95.94 108 TYR A CA 1
ATOM 825 C C . TYR A 1 108 ? 2.344 10.936 12.981 1.00 95.94 108 TYR A C 1
ATOM 827 O O . TYR A 1 108 ? 2.551 12.093 13.353 1.00 95.94 108 TYR A O 1
ATOM 835 N N . LEU A 1 109 ? 1.111 10.446 12.833 1.00 94.94 109 LEU A N 1
ATOM 836 C CA . LEU A 1 109 ? -0.116 11.222 13.048 1.00 94.94 109 LEU A CA 1
ATOM 837 C C . LEU A 1 109 ? -0.331 11.602 14.516 1.00 94.94 109 LEU A C 1
ATOM 839 O O . LEU A 1 109 ? -0.796 12.711 14.786 1.00 94.94 109 LEU A O 1
ATOM 843 N N . GLU A 1 110 ? 0.091 10.767 15.466 1.00 97.31 110 GLU A N 1
ATOM 844 C CA . GLU A 1 110 ? 0.131 11.128 16.891 1.00 97.31 110 GLU A CA 1
ATOM 845 C C . GLU A 1 110 ? 0.965 12.398 17.112 1.00 97.31 110 GLU A C 1
ATOM 847 O O . GLU A 1 110 ? 0.530 13.333 17.786 1.00 97.31 110 GLU A O 1
ATOM 852 N N . LYS A 1 111 ? 2.123 12.508 16.444 1.00 95.44 111 LYS A N 1
ATOM 853 C CA . LYS A 1 111 ? 2.963 13.723 16.480 1.00 95.44 111 LYS A CA 1
ATOM 854 C C . LYS A 1 111 ? 2.305 14.926 15.800 1.00 95.44 111 LYS A C 1
ATOM 856 O O . LYS A 1 111 ? 2.657 16.058 16.115 1.00 95.44 111 LYS A O 1
ATOM 861 N N . GLN A 1 112 ? 1.356 14.696 14.892 1.00 93.19 112 GLN A N 1
ATOM 862 C CA . GLN A 1 112 ? 0.506 15.739 14.300 1.00 93.19 112 GLN A CA 1
ATOM 863 C C . GLN A 1 112 ? -0.741 16.039 15.162 1.00 93.19 112 GLN A C 1
ATOM 865 O O . GLN A 1 112 ? -1.619 16.814 14.768 1.00 93.19 112 GLN A O 1
ATOM 870 N N . GLY A 1 113 ? -0.847 15.448 16.356 1.00 94.50 113 GLY A N 1
ATOM 871 C CA . GLY A 1 113 ? -1.909 15.691 17.331 1.00 94.50 113 GLY A CA 1
ATOM 872 C C . GLY A 1 113 ? -3.216 14.950 17.046 1.00 94.50 113 GLY A C 1
ATOM 873 O O . GLY A 1 113 ? -4.282 15.444 17.433 1.00 94.50 113 GLY A O 1
ATOM 874 N N . PHE A 1 114 ? -3.171 13.844 16.302 1.00 97.00 114 PHE A N 1
ATOM 875 C CA . PHE A 1 114 ? -4.246 12.852 16.326 1.00 97.00 114 PHE A CA 1
ATOM 876 C C . PHE A 1 114 ? -4.164 12.040 17.622 1.00 97.00 114 PHE A C 1
ATOM 878 O O . PHE A 1 114 ? -3.086 11.850 18.179 1.00 97.00 114 PHE A O 1
ATOM 885 N N . LEU A 1 115 ? -5.311 11.570 18.099 1.00 97.56 115 LEU A N 1
ATOM 886 C CA . LEU A 1 115 ? -5.371 10.530 19.119 1.00 97.56 115 LEU A CA 1
ATOM 887 C C . LEU A 1 115 ? -5.387 9.188 18.393 1.00 97.56 115 LEU A C 1
ATOM 889 O O . LEU A 1 115 ? -6.167 9.030 17.455 1.00 97.56 115 LEU A O 1
ATOM 893 N N . VAL A 1 116 ? -4.559 8.234 18.807 1.00 98.38 116 VAL A N 1
ATOM 894 C CA . VAL A 1 116 ? -4.565 6.891 18.222 1.00 98.38 116 VAL A CA 1
ATOM 895 C C . VAL A 1 116 ? -4.742 5.854 19.321 1.00 98.38 116 VAL A C 1
ATOM 897 O O . VAL A 1 116 ? -3.998 5.843 20.298 1.00 98.38 116 VAL A O 1
ATOM 900 N N . THR A 1 117 ? -5.734 4.986 19.155 1.00 98.75 117 THR A N 1
ATOM 901 C CA . THR A 1 117 ? -5.934 3.807 20.000 1.00 98.75 117 THR A CA 1
ATOM 902 C C . THR A 1 117 ? -5.462 2.576 19.242 1.00 98.75 117 THR A C 1
ATOM 904 O O . THR A 1 117 ? -5.918 2.326 18.129 1.00 98.75 117 THR A O 1
ATOM 907 N N . TYR A 1 118 ? -4.560 1.806 19.851 1.00 98.69 118 TYR A N 1
ATOM 908 C CA . TYR A 1 118 ? -4.056 0.548 19.304 1.00 98.69 118 TYR A CA 1
ATOM 909 C C . TYR A 1 118 ? -4.662 -0.620 20.085 1.00 98.69 118 TYR A C 1
ATOM 911 O O . TYR A 1 118 ? -4.206 -0.918 21.191 1.00 98.69 118 TYR A O 1
ATOM 919 N N . LEU A 1 119 ? -5.674 -1.264 19.509 1.00 98.62 119 LEU A N 1
ATOM 920 C CA . LEU A 1 119 ? -6.324 -2.444 20.067 1.00 98.62 119 LEU A CA 1
ATOM 921 C C . LEU A 1 119 ? -5.358 -3.629 20.114 1.00 98.62 119 LEU A C 1
ATOM 923 O O . LEU A 1 119 ? -4.520 -3.821 19.221 1.00 98.62 119 LEU A O 1
ATOM 927 N N . ASP A 1 120 ? -5.490 -4.418 21.173 1.00 98.31 120 ASP A N 1
ATOM 928 C CA . ASP A 1 120 ? -4.867 -5.730 21.273 1.00 98.31 120 ASP A CA 1
ATOM 929 C C . ASP A 1 120 ? -5.687 -6.774 20.499 1.00 98.31 120 ASP A C 1
ATOM 931 O O . ASP A 1 120 ? -6.817 -6.532 20.072 1.00 98.31 120 ASP A O 1
ATOM 935 N N . VAL A 1 121 ? -5.092 -7.947 20.295 1.00 98.12 121 VAL A N 1
ATOM 936 C CA . VAL A 1 121 ? -5.795 -9.117 19.763 1.00 98.12 121 VAL A CA 1
ATOM 937 C C . VAL A 1 121 ? -5.837 -10.222 20.807 1.00 98.12 121 VAL A C 1
ATOM 939 O O . VAL A 1 121 ? -4.934 -10.353 21.642 1.00 98.12 121 VAL A O 1
ATOM 942 N N . GLY A 1 122 ? -6.882 -11.039 20.743 1.00 96.88 122 GLY A N 1
ATOM 943 C CA . GLY A 1 122 ? -7.012 -12.255 21.526 1.00 96.88 122 GLY A CA 1
ATOM 944 C C . GLY A 1 122 ? -5.966 -13.310 21.159 1.00 96.88 122 GLY A C 1
ATOM 945 O O . GLY A 1 122 ? -5.156 -13.164 20.242 1.00 96.88 122 GLY A O 1
ATOM 946 N N . LYS A 1 123 ? -5.997 -14.438 21.876 1.00 96.75 123 LYS A N 1
ATOM 947 C CA . LYS A 1 123 ? -5.117 -15.591 21.592 1.00 96.75 123 LYS A CA 1
ATOM 948 C C . LYS A 1 123 ? -5.393 -16.240 20.232 1.00 96.75 123 LYS A C 1
ATOM 950 O O . LYS A 1 123 ? -4.540 -16.956 19.720 1.00 96.75 123 LYS A O 1
ATOM 955 N N . ASP A 1 124 ? -6.582 -16.018 19.694 1.00 96.88 124 ASP A N 1
ATOM 956 C CA . ASP A 1 124 ? -7.019 -16.406 18.354 1.00 96.88 124 ASP A CA 1
ATOM 957 C C . ASP A 1 124 ? -6.618 -15.386 17.272 1.00 96.88 124 ASP A C 1
ATOM 959 O O . ASP A 1 124 ? -6.812 -15.648 16.088 1.00 96.88 124 ASP A O 1
ATOM 963 N N . GLY A 1 125 ? -6.025 -14.250 17.658 1.00 96.56 125 GLY A N 1
ATOM 964 C CA . GLY A 1 125 ? -5.612 -13.175 16.759 1.00 96.56 125 GLY A CA 1
ATOM 965 C C . GLY A 1 125 ? -6.742 -12.234 16.330 1.00 96.56 125 GLY A C 1
ATOM 966 O O . GLY A 1 125 ? -6.490 -11.332 15.530 1.00 96.56 125 GLY A O 1
ATOM 967 N N . LEU A 1 126 ? -7.961 -12.416 16.844 1.00 98.44 126 LEU A N 1
ATOM 968 C CA . LEU A 1 126 ? -9.103 -11.549 16.556 1.00 98.44 126 LEU A CA 1
ATOM 969 C C . LEU A 1 126 ? -9.137 -10.359 17.514 1.00 98.44 126 LEU A C 1
ATOM 971 O O . LEU A 1 126 ? -8.699 -10.464 18.661 1.00 98.44 126 LEU A O 1
ATOM 975 N N . ILE A 1 127 ? -9.658 -9.223 17.053 1.00 98.06 127 ILE A N 1
ATOM 976 C CA . ILE A 1 127 ? -9.977 -8.122 17.969 1.00 98.06 127 ILE A CA 1
ATOM 977 C C . ILE A 1 127 ? -11.239 -8.443 18.776 1.00 98.06 127 ILE A C 1
ATOM 979 O O . ILE A 1 127 ? -12.130 -9.153 18.305 1.00 98.06 127 ILE A O 1
ATOM 983 N N . ASP A 1 128 ? -11.346 -7.865 19.969 1.00 98.12 128 ASP A N 1
ATOM 984 C CA . ASP A 1 128 ? -12.587 -7.879 20.737 1.00 98.12 128 ASP A CA 1
ATOM 985 C C . ASP A 1 128 ? -13.535 -6.779 20.218 1.00 98.12 128 ASP A C 1
ATOM 987 O O . ASP A 1 128 ? -13.252 -5.580 20.302 1.00 98.12 128 ASP A O 1
ATOM 991 N N . LEU A 1 129 ? -14.679 -7.182 19.657 1.00 98.38 129 LEU A N 1
ATOM 992 C CA . LEU A 1 129 ? -15.681 -6.248 19.136 1.00 98.38 129 LEU A CA 1
ATOM 993 C C . LEU A 1 129 ? -16.350 -5.420 20.238 1.00 98.38 129 LEU A C 1
ATOM 995 O O . LEU A 1 129 ? -16.795 -4.303 19.969 1.00 98.38 129 LEU A O 1
ATOM 999 N N . ASP A 1 130 ? -16.433 -5.928 21.466 1.00 98.31 130 ASP A N 1
ATOM 1000 C CA . ASP A 1 130 ? -16.969 -5.159 22.585 1.00 98.31 130 ASP A CA 1
ATOM 1001 C C . ASP A 1 130 ? -15.949 -4.122 23.067 1.00 98.31 130 ASP A C 1
ATOM 1003 O O . ASP A 1 130 ? -16.330 -2.995 23.393 1.00 98.31 130 ASP A O 1
ATOM 1007 N N . GLU A 1 131 ? -14.650 -4.431 23.011 1.00 98.19 131 GLU A N 1
ATOM 1008 C CA . GLU A 1 131 ? -13.599 -3.426 23.200 1.00 98.19 131 GLU A CA 1
ATOM 1009 C C . GLU A 1 131 ? -13.705 -2.321 22.141 1.00 98.19 131 GLU A C 1
ATOM 1011 O O . GLU A 1 131 ? -13.742 -1.142 22.502 1.00 98.19 131 GLU A O 1
ATOM 1016 N N . LEU A 1 132 ? -13.862 -2.677 20.858 1.00 98.44 132 LEU A N 1
ATOM 1017 C CA . LEU A 1 132 ? -14.065 -1.707 19.775 1.00 98.44 132 LEU A CA 1
ATOM 1018 C C . LEU A 1 132 ? -15.268 -0.788 20.046 1.00 98.44 132 LEU A C 1
ATOM 1020 O O . LEU A 1 132 ? -15.135 0.434 19.943 1.00 98.44 132 LEU A O 1
ATOM 1024 N N . LYS A 1 133 ? -16.421 -1.346 20.442 1.00 98.25 133 LYS A N 1
ATOM 1025 C CA . LYS A 1 133 ? -17.623 -0.565 20.805 1.00 98.25 133 LYS A CA 1
ATOM 1026 C C . LYS A 1 133 ? -17.383 0.379 21.984 1.00 98.25 133 LYS A C 1
ATOM 1028 O O . LYS A 1 133 ? -17.974 1.455 22.026 1.00 98.25 133 LYS A O 1
ATOM 1033 N N . ASN A 1 134 ? -16.537 -0.011 22.936 1.00 97.94 134 ASN A N 1
ATOM 1034 C CA . ASN A 1 134 ? -16.225 0.804 24.108 1.00 97.94 134 ASN A CA 1
ATOM 1035 C C . ASN A 1 134 ? -15.264 1.957 23.786 1.00 97.94 134 ASN A C 1
ATOM 1037 O O . ASN A 1 134 ? -15.388 3.033 24.373 1.00 97.94 134 ASN A O 1
ATOM 1041 N N . VAL A 1 135 ? -14.305 1.750 22.876 1.00 97.94 135 VAL A N 1
ATOM 1042 C CA . VAL A 1 135 ? -13.312 2.779 22.517 1.00 97.94 135 VAL A CA 1
ATOM 1043 C C . VAL A 1 135 ? -13.778 3.709 21.398 1.00 97.94 135 VAL A C 1
ATOM 1045 O O . VAL A 1 135 ? -13.253 4.819 21.258 1.00 97.94 135 VAL A O 1
ATOM 1048 N N . ILE A 1 136 ? -14.746 3.287 20.580 1.00 97.56 136 ILE A N 1
ATOM 1049 C CA . ILE A 1 136 ? -15.294 4.132 19.524 1.00 97.56 136 ILE A CA 1
ATOM 1050 C C . ILE A 1 136 ? -16.193 5.222 20.112 1.00 97.56 136 ILE A C 1
ATOM 1052 O O . ILE A 1 136 ? -17.055 4.990 20.954 1.00 97.56 136 ILE A O 1
ATOM 1056 N N . THR A 1 137 ? -15.985 6.456 19.661 1.00 96.06 137 THR A N 1
ATOM 1057 C CA . THR A 1 137 ? -16.710 7.633 20.145 1.00 96.06 137 THR A CA 1
ATOM 1058 C C . THR A 1 137 ? -17.134 8.499 18.969 1.00 96.06 137 THR A C 1
ATOM 1060 O O . THR A 1 137 ? -16.648 8.332 17.851 1.00 96.06 137 THR A O 1
ATOM 1063 N N . ASP A 1 138 ? -17.953 9.515 19.230 1.00 93.94 138 ASP A N 1
ATOM 1064 C CA . ASP A 1 138 ? -18.355 10.483 18.204 1.00 93.94 138 ASP A CA 1
ATOM 1065 C C . ASP A 1 138 ? -17.175 11.356 17.711 1.00 93.94 138 ASP A C 1
ATOM 1067 O O . ASP A 1 138 ? -17.303 12.072 16.719 1.00 93.94 138 ASP A O 1
ATOM 1071 N N . LYS A 1 139 ? -16.005 11.282 18.372 1.00 95.81 139 LYS A N 1
ATOM 1072 C CA . LYS A 1 139 ? -14.743 11.913 17.938 1.00 95.81 139 LYS A CA 1
ATOM 1073 C C . LYS A 1 139 ? -13.871 10.997 17.075 1.00 95.81 139 LYS A C 1
ATOM 1075 O O . LYS A 1 139 ? -12.851 11.458 16.550 1.00 95.81 139 LYS A O 1
ATOM 1080 N N . THR A 1 140 ? -14.232 9.720 16.945 1.00 97.06 140 THR A N 1
ATOM 1081 C CA . THR A 1 140 ? -13.516 8.784 16.079 1.00 97.06 140 THR A CA 1
ATOM 1082 C C . THR A 1 140 ? -13.784 9.135 14.619 1.00 97.06 140 THR A C 1
ATOM 1084 O O . THR A 1 140 ? -14.930 9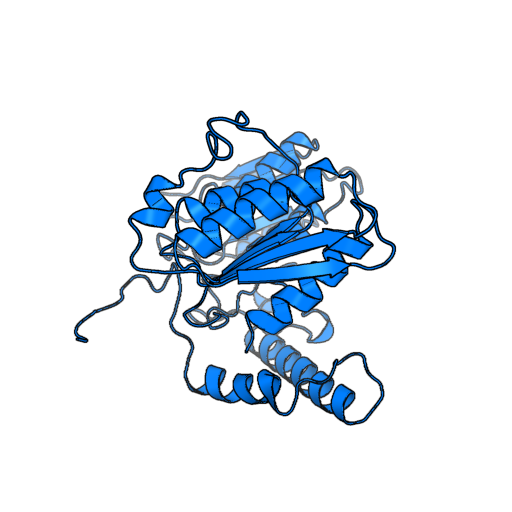.300 14.186 1.00 97.06 140 THR A O 1
ATOM 1087 N N . LEU A 1 141 ? -12.687 9.318 13.891 1.00 95.25 141 LEU A N 1
ATOM 1088 C CA . LEU A 1 141 ? -12.650 9.666 12.480 1.00 95.25 141 LEU A CA 1
ATOM 1089 C C . LEU A 1 141 ? -12.500 8.424 11.603 1.00 95.25 141 LEU A C 1
ATOM 1091 O O . LEU A 1 141 ? -13.166 8.334 10.576 1.00 95.25 141 LEU A O 1
ATOM 1095 N N . LEU A 1 142 ? -11.624 7.503 12.013 1.00 96.38 142 LEU A N 1
ATOM 1096 C CA . LEU A 1 142 ? -11.252 6.333 11.228 1.00 96.38 142 LEU A CA 1
ATOM 1097 C C . LEU A 1 142 ? -11.039 5.097 12.114 1.00 96.38 142 LEU A C 1
ATOM 1099 O O . LEU A 1 142 ? -10.354 5.179 13.137 1.00 96.38 142 LEU A O 1
ATOM 1103 N N . VAL A 1 143 ? -11.561 3.952 11.678 1.00 98.25 143 VAL A N 1
ATOM 1104 C CA . VAL A 1 143 ? -11.164 2.612 12.126 1.00 98.25 143 VAL A CA 1
ATOM 1105 C C . VAL A 1 143 ? -10.307 1.978 11.028 1.00 98.25 143 VAL A C 1
ATOM 1107 O O . VAL A 1 143 ? -10.730 1.881 9.881 1.00 98.25 143 VAL A O 1
ATOM 1110 N N . CYS A 1 144 ? -9.082 1.589 11.372 1.00 97.81 144 CYS A N 1
ATOM 1111 C CA . CYS A 1 144 ? -8.069 1.054 10.468 1.00 97.81 144 CYS A CA 1
ATOM 1112 C C . CYS A 1 144 ? -7.693 -0.374 10.883 1.00 97.81 144 CYS A C 1
ATOM 1114 O O . CYS A 1 144 ? -6.919 -0.541 11.829 1.00 97.81 144 CYS A O 1
ATOM 1116 N N . VAL A 1 145 ? -8.225 -1.385 10.192 1.00 98.19 145 VAL A N 1
ATOM 1117 C CA . VAL A 1 145 ? -8.019 -2.805 10.535 1.00 98.19 145 VAL A CA 1
ATOM 1118 C C . VAL A 1 145 ? -7.720 -3.624 9.281 1.00 98.19 145 VAL A C 1
ATOM 1120 O O . VAL A 1 145 ? -8.513 -3.647 8.342 1.00 98.19 145 VAL A O 1
ATOM 1123 N N . MET A 1 146 ? -6.594 -4.329 9.255 1.00 97.56 146 MET A N 1
ATOM 1124 C CA . MET A 1 146 ? -6.229 -5.248 8.187 1.00 97.56 146 MET A CA 1
ATOM 1125 C C . MET A 1 146 ? -7.194 -6.426 8.124 1.00 97.56 146 MET A C 1
ATOM 1127 O O . MET A 1 146 ? -7.575 -7.002 9.143 1.00 97.56 146 MET A O 1
ATOM 1131 N N . PHE A 1 147 ? -7.561 -6.825 6.909 1.00 98.00 147 PHE A N 1
ATOM 1132 C CA . PHE A 1 147 ? -8.529 -7.897 6.709 1.00 98.00 147 PHE A CA 1
ATOM 1133 C C . PHE A 1 147 ? -7.935 -9.257 7.081 1.00 98.00 147 PHE A C 1
ATOM 1135 O O . PHE A 1 147 ? -8.526 -10.027 7.832 1.00 98.00 147 PHE A O 1
ATOM 1142 N N . VAL A 1 148 ? -6.746 -9.552 6.556 1.00 97.50 148 VAL A N 1
ATOM 1143 C CA . VAL A 1 148 ? -6.043 -10.813 6.799 1.00 97.50 148 VAL A CA 1
ATOM 1144 C C . VAL A 1 148 ? -4.645 -10.496 7.295 1.00 97.50 148 VAL A C 1
ATOM 1146 O O . VAL A 1 148 ? -3.898 -9.770 6.639 1.00 97.50 148 VAL A O 1
ATOM 1149 N N . ASN A 1 149 ? -4.266 -11.046 8.442 1.00 97.38 149 ASN A N 1
ATOM 1150 C CA . ASN A 1 149 ? -2.936 -10.814 8.982 1.00 97.38 149 ASN A CA 1
ATOM 1151 C C . ASN A 1 149 ? -1.862 -11.511 8.126 1.00 97.38 149 ASN A C 1
ATOM 1153 O O . ASN A 1 149 ? -1.997 -12.676 7.746 1.00 97.38 149 ASN A O 1
ATOM 1157 N N . ASN A 1 150 ? -0.777 -10.803 7.810 1.00 90.56 150 ASN A N 1
ATOM 1158 C CA . ASN A 1 150 ? 0.294 -11.310 6.945 1.00 90.56 150 ASN A CA 1
ATOM 1159 C C . ASN A 1 150 ? 1.172 -12.386 7.597 1.00 90.56 150 ASN A C 1
ATOM 1161 O O . ASN A 1 150 ? 1.806 -13.152 6.867 1.00 90.56 150 ASN A O 1
ATOM 1165 N N . GLU A 1 151 ? 1.209 -12.455 8.927 1.00 90.31 151 GLU A N 1
ATOM 1166 C CA . GLU A 1 151 ? 2.023 -13.413 9.681 1.00 90.31 151 GLU A CA 1
ATOM 1167 C C . GLU A 1 151 ? 1.224 -14.670 10.034 1.00 90.31 151 GLU A C 1
ATOM 1169 O O . GLU A 1 151 ? 1.687 -15.783 9.793 1.00 90.31 151 GLU A O 1
ATOM 1174 N N . THR A 1 152 ? 0.009 -14.500 10.560 1.00 94.38 152 THR A N 1
ATOM 1175 C CA . THR A 1 152 ? -0.811 -15.601 11.089 1.00 94.38 152 THR A CA 1
ATOM 1176 C C . THR A 1 152 ? -1.881 -16.093 10.118 1.00 94.38 152 THR A C 1
ATOM 1178 O O . THR A 1 152 ? -2.364 -17.213 10.261 1.00 94.38 152 THR A O 1
ATOM 1181 N N . GLY A 1 153 ? -2.272 -15.276 9.133 1.00 94.06 153 GLY A N 1
ATOM 1182 C CA . GLY A 1 153 ? -3.389 -15.574 8.233 1.00 94.06 153 GLY A CA 1
ATOM 1183 C C . GLY A 1 153 ? -4.774 -15.446 8.876 1.00 94.06 153 GLY A C 1
ATOM 1184 O O . GLY A 1 153 ? -5.760 -15.804 8.233 1.00 94.06 153 GLY A O 1
ATOM 1185 N N . VAL A 1 154 ? -4.865 -14.947 10.114 1.00 98.06 154 VAL A N 1
ATOM 1186 C CA . VAL A 1 154 ? -6.145 -14.697 10.795 1.00 98.06 154 VAL A CA 1
ATOM 1187 C C . VAL A 1 154 ? -6.952 -13.661 10.016 1.00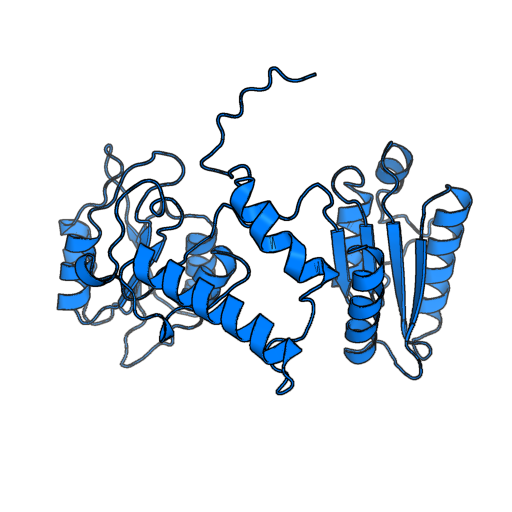 98.06 154 VAL A C 1
ATOM 1189 O O . VAL A 1 154 ? -6.401 -12.658 9.563 1.00 98.06 154 VAL A O 1
ATOM 1192 N N . ILE A 1 155 ? -8.249 -13.926 9.862 1.00 98.44 155 ILE A N 1
ATOM 1193 C CA . ILE A 1 155 ? -9.203 -13.085 9.136 1.00 98.44 155 ILE A CA 1
ATOM 1194 C C . ILE A 1 155 ? -10.034 -12.314 10.163 1.00 98.44 155 ILE A C 1
ATOM 1196 O O . ILE A 1 155 ? -10.709 -12.939 10.978 1.00 98.44 155 ILE A O 1
ATOM 1200 N N . GLN A 1 156 ? -9.999 -10.984 10.119 1.00 98.56 156 GLN A N 1
ATOM 1201 C CA . GLN A 1 156 ? -10.814 -10.141 10.996 1.00 98.56 156 GLN A CA 1
ATOM 1202 C C . GLN A 1 156 ? -12.281 -10.080 10.518 1.00 98.56 156 GLN A C 1
ATOM 1204 O O . GLN A 1 156 ? -12.532 -10.144 9.309 1.00 98.56 156 GLN A O 1
ATOM 1209 N N . PRO A 1 157 ? -13.257 -9.914 11.431 1.00 98.00 157 PRO A N 1
ATOM 1210 C CA . PRO A 1 157 ? -14.678 -9.759 11.105 1.00 98.00 157 PRO A CA 1
ATOM 1211 C C . PRO A 1 157 ? -14.969 -8.340 10.581 1.00 98.00 157 PRO A C 1
ATOM 1213 O O . PRO A 1 157 ? -15.555 -7.502 11.264 1.00 98.00 157 PRO A O 1
ATOM 1216 N N . ILE A 1 158 ? -14.478 -8.027 9.376 1.00 98.31 158 ILE A N 1
ATOM 1217 C CA . ILE A 1 158 ? -14.488 -6.657 8.827 1.00 98.31 158 ILE A CA 1
ATOM 1218 C C . ILE A 1 158 ? -15.901 -6.092 8.677 1.00 98.31 158 ILE A C 1
ATOM 1220 O O . ILE A 1 158 ? -16.093 -4.905 8.918 1.00 98.31 158 ILE A O 1
ATOM 1224 N N . LYS A 1 159 ? -16.889 -6.926 8.339 1.00 98.25 159 LYS A N 1
ATOM 1225 C CA . LYS A 1 159 ? -18.271 -6.471 8.182 1.00 98.25 159 LYS A CA 1
ATOM 1226 C C . LYS A 1 159 ? -18.837 -5.946 9.502 1.00 98.25 159 LYS A C 1
ATOM 1228 O O . LYS A 1 159 ? -19.365 -4.843 9.554 1.00 98.25 159 LYS A O 1
ATOM 1233 N N . GLU A 1 160 ? -18.667 -6.705 10.575 1.00 98.62 160 GLU A N 1
ATOM 1234 C CA . GLU A 1 160 ? -19.111 -6.342 11.918 1.00 98.62 160 GLU A CA 1
ATOM 1235 C C . GLU A 1 160 ? -18.358 -5.107 12.440 1.00 98.62 160 GLU A C 1
ATOM 1237 O O . GLU A 1 160 ? -18.941 -4.240 13.090 1.00 98.62 160 GLU A O 1
ATOM 1242 N N . ILE A 1 161 ? -17.065 -4.992 12.119 1.00 98.56 161 ILE A N 1
ATOM 1243 C CA . ILE A 1 161 ? -16.249 -3.808 12.430 1.00 98.56 161 ILE A CA 1
ATOM 1244 C C . ILE A 1 161 ? -16.789 -2.572 11.708 1.00 98.56 161 ILE A C 1
ATOM 1246 O O . ILE A 1 161 ? -16.895 -1.507 12.321 1.00 98.56 161 ILE A O 1
ATOM 1250 N N . ALA A 1 162 ? -17.134 -2.708 10.427 1.00 98.44 162 ALA A N 1
ATOM 1251 C CA . ALA A 1 162 ? -17.671 -1.619 9.629 1.00 98.44 162 ALA A CA 1
ATOM 1252 C C . ALA A 1 162 ? -19.045 -1.170 10.129 1.00 98.44 162 ALA A C 1
ATOM 1254 O O . ALA A 1 162 ? -19.252 0.026 10.307 1.00 98.44 162 ALA A O 1
ATOM 1255 N N . GLU A 1 163 ? -19.934 -2.108 10.466 1.00 98.38 163 GLU A N 1
ATOM 1256 C CA . GLU A 1 163 ? -21.236 -1.810 11.076 1.00 98.38 163 GLU A CA 1
ATOM 1257 C C . GLU A 1 163 ? -21.073 -0.971 12.361 1.00 98.38 163 GLU A C 1
ATOM 1259 O O . GLU A 1 163 ? -21.679 0.094 12.490 1.00 98.38 163 GLU A O 1
ATOM 1264 N N . ILE A 1 164 ? -20.169 -1.368 13.269 1.00 98.38 164 ILE A N 1
ATOM 1265 C CA . ILE A 1 164 ? -19.871 -0.610 14.501 1.00 98.38 164 ILE A CA 1
ATOM 1266 C C . ILE A 1 164 ? -19.303 0.787 14.188 1.00 98.38 164 ILE A C 1
ATOM 1268 O O . ILE A 1 164 ? -19.630 1.764 14.869 1.00 98.38 164 ILE A O 1
ATOM 1272 N N . ALA A 1 165 ? -18.429 0.897 13.184 1.00 97.56 165 ALA A N 1
ATOM 1273 C CA . ALA A 1 165 ? -17.816 2.164 12.794 1.00 97.56 165 ALA A CA 1
ATOM 1274 C C . ALA A 1 165 ? -18.836 3.134 12.177 1.00 97.56 165 ALA A C 1
ATOM 1276 O O . ALA A 1 165 ? -18.909 4.307 12.567 1.00 97.56 165 ALA A O 1
ATOM 1277 N N . HIS A 1 166 ? -19.655 2.644 11.251 1.00 97.00 166 HIS A N 1
ATOM 1278 C CA . HIS A 1 166 ? -20.660 3.425 10.537 1.00 97.00 166 HIS A CA 1
ATOM 1279 C C . HIS A 1 166 ? -21.788 3.898 11.453 1.00 97.00 166 HIS A C 1
ATOM 1281 O O . HIS A 1 166 ? -22.208 5.048 11.317 1.00 97.00 166 HIS A O 1
ATOM 1287 N N . ASP A 1 167 ? -22.168 3.123 12.476 1.00 96.44 167 ASP A N 1
ATOM 1288 C CA . ASP A 1 167 ? -23.097 3.561 13.535 1.00 96.44 167 ASP A CA 1
ATOM 1289 C C . ASP A 1 167 ? -22.625 4.840 14.265 1.00 96.44 167 ASP A C 1
ATOM 1291 O O . ASP A 1 167 ? -23.422 5.571 14.862 1.00 96.44 167 ASP A O 1
ATOM 1295 N N . LYS A 1 168 ? -21.322 5.150 14.203 1.00 93.94 168 LYS A N 1
ATOM 1296 C CA . LYS A 1 168 ? -20.693 6.366 14.754 1.00 93.94 168 LYS A CA 1
ATOM 1297 C C . LYS A 1 168 ? -20.245 7.375 13.691 1.00 93.94 168 LYS A C 1
ATOM 1299 O O . LYS A 1 168 ? -19.507 8.324 13.997 1.00 93.94 168 LYS A O 1
ATOM 1304 N N . ASN A 1 169 ? -20.697 7.216 12.445 1.00 91.56 169 ASN A N 1
ATOM 1305 C CA . ASN A 1 169 ? -20.260 8.003 11.286 1.00 91.56 169 ASN A CA 1
ATOM 1306 C C . ASN A 1 169 ? -18.724 8.043 11.163 1.00 91.56 169 ASN A C 1
ATOM 1308 O O . ASN A 1 169 ? -18.135 9.108 10.940 1.00 91.56 169 ASN A O 1
ATOM 1312 N N . CYS A 1 170 ? -18.065 6.920 11.440 1.00 93.56 170 CYS A N 1
ATOM 1313 C CA . CYS A 1 170 ? -16.619 6.750 11.375 1.00 93.56 170 CYS A CA 1
ATOM 1314 C C . CYS A 1 170 ? -16.250 6.014 10.085 1.00 93.56 170 CYS A C 1
ATOM 1316 O O . CYS A 1 170 ? -16.933 5.062 9.726 1.00 93.56 170 CYS A O 1
ATOM 1318 N N . LEU A 1 171 ? -15.185 6.440 9.408 1.00 94.31 171 LEU A N 1
ATOM 1319 C CA . LEU A 1 171 ? -14.708 5.770 8.200 1.00 94.31 171 LEU A CA 1
ATOM 1320 C C . LEU A 1 171 ? -14.025 4.440 8.542 1.00 94.31 171 LEU A C 1
ATOM 1322 O O . LEU A 1 171 ? -13.461 4.282 9.629 1.00 94.31 171 LEU A O 1
ATOM 1326 N N . VAL A 1 172 ? -13.989 3.529 7.578 1.00 97.44 172 VAL A N 1
ATOM 1327 C CA . VAL A 1 172 ? -13.316 2.232 7.655 1.00 97.44 172 VAL A CA 1
ATOM 1328 C C . VAL A 1 172 ? -12.222 2.166 6.596 1.00 97.44 172 VAL A C 1
ATOM 1330 O O . VAL A 1 172 ? -12.491 2.099 5.396 1.00 97.44 172 VAL A O 1
ATOM 1333 N N . PHE A 1 173 ? -10.968 2.148 7.044 1.00 97.19 173 PHE A N 1
ATOM 1334 C CA . PHE A 1 173 ? -9.830 1.778 6.208 1.00 97.19 173 PHE A CA 1
ATOM 1335 C C . PHE A 1 173 ? -9.462 0.325 6.491 1.00 97.19 173 PHE A C 1
ATOM 1337 O O . PHE A 1 173 ? -9.179 -0.038 7.632 1.00 97.19 173 PHE A O 1
ATOM 1344 N N . CYS A 1 174 ? -9.433 -0.514 5.463 1.00 97.38 174 CYS A N 1
ATOM 1345 C CA . CYS A 1 174 ? -9.134 -1.928 5.636 1.00 97.38 174 CYS A CA 1
ATOM 1346 C C . CYS A 1 174 ? -7.952 -2.354 4.775 1.00 97.38 174 CYS A C 1
ATOM 1348 O O . CYS A 1 174 ? -8.084 -2.396 3.556 1.00 97.38 174 CYS A O 1
ATOM 1350 N N . ASP A 1 175 ? -6.811 -2.709 5.382 1.00 95.50 175 ASP A N 1
ATOM 1351 C CA . ASP A 1 175 ? -5.687 -3.286 4.634 1.00 95.50 175 ASP A CA 1
ATOM 1352 C C . ASP A 1 175 ? -6.018 -4.716 4.173 1.00 95.50 175 ASP A C 1
ATOM 1354 O O . ASP A 1 175 ? -5.868 -5.697 4.904 1.00 95.50 175 ASP A O 1
ATOM 1358 N N . ALA A 1 176 ? -6.483 -4.829 2.929 1.00 94.88 176 ALA A N 1
ATOM 1359 C CA . ALA A 1 176 ? -6.868 -6.088 2.302 1.00 94.88 176 ALA A CA 1
ATOM 1360 C C . ALA A 1 176 ? -5.745 -6.714 1.460 1.00 94.88 176 ALA A C 1
ATOM 1362 O O . ALA A 1 176 ? -5.999 -7.643 0.684 1.00 94.88 176 ALA A O 1
ATOM 1363 N N . THR A 1 177 ? -4.495 -6.256 1.598 1.00 91.38 177 THR A N 1
ATOM 1364 C CA . THR A 1 177 ? -3.377 -6.743 0.774 1.00 91.38 177 THR A CA 1
ATOM 1365 C C . THR A 1 177 ? -3.207 -8.249 0.878 1.00 91.38 177 THR A C 1
ATOM 1367 O O . THR A 1 177 ? -2.919 -8.907 -0.117 1.00 91.38 177 THR A O 1
ATOM 1370 N N . GLN A 1 178 ? -3.426 -8.846 2.047 1.00 92.50 178 GLN A N 1
ATOM 1371 C CA . GLN A 1 178 ? -3.368 -10.297 2.219 1.00 92.50 178 GLN A CA 1
ATOM 1372 C C . GLN A 1 178 ? -4.660 -11.029 1.857 1.00 92.50 178 GLN A C 1
ATOM 1374 O O . GLN A 1 178 ? -4.592 -12.237 1.649 1.00 92.50 178 GLN A O 1
ATOM 1379 N N . ALA A 1 179 ? -5.783 -10.327 1.718 1.00 94.31 179 ALA A N 1
ATOM 1380 C CA . ALA A 1 179 ? -7.087 -10.918 1.443 1.00 94.31 179 ALA A CA 1
ATOM 1381 C C . ALA A 1 179 ? -7.311 -11.187 -0.047 1.00 94.31 179 ALA A C 1
ATOM 1383 O O . ALA A 1 179 ? -7.685 -12.299 -0.425 1.00 94.31 179 ALA A O 1
ATOM 1384 N N . VAL A 1 180 ? -7.052 -10.189 -0.902 1.00 90.38 180 VAL A N 1
ATOM 1385 C CA . VAL A 1 180 ? -7.397 -10.284 -2.327 1.00 90.38 180 VAL A CA 1
ATOM 1386 C C . VAL A 1 180 ? -6.642 -11.440 -2.992 1.00 90.38 180 VAL A C 1
ATOM 1388 O O . VAL A 1 180 ? -5.426 -11.596 -2.845 1.00 90.38 180 VAL A O 1
ATOM 1391 N N . GLY A 1 181 ? -7.396 -12.290 -3.693 1.00 86.38 181 GLY A N 1
ATOM 1392 C CA . GLY A 1 181 ? -6.902 -13.516 -4.324 1.00 86.38 181 GLY A CA 1
ATOM 1393 C C . GLY A 1 181 ? -6.746 -14.718 -3.383 1.00 86.38 181 GLY A C 1
ATOM 1394 O O . GLY A 1 181 ? -6.396 -15.796 -3.860 1.00 86.38 181 GLY A O 1
ATOM 1395 N N . LYS A 1 182 ? -7.005 -14.566 -2.075 1.00 88.31 182 LYS A N 1
ATOM 1396 C CA . LYS A 1 182 ? -7.019 -15.666 -1.090 1.00 88.31 182 LYS A CA 1
ATOM 1397 C C . LYS A 1 182 ? -8.406 -15.909 -0.501 1.00 88.31 182 LYS A C 1
ATOM 1399 O O . LYS A 1 182 ? -8.773 -17.059 -0.283 1.00 88.31 182 LYS A O 1
ATOM 1404 N N . VAL A 1 183 ? -9.165 -14.842 -0.264 1.00 93.25 183 VAL A N 1
ATOM 1405 C CA . VAL A 1 183 ? -10.552 -14.884 0.218 1.00 93.25 183 VAL A CA 1
ATOM 1406 C C . VAL A 1 183 ? -11.432 -13.961 -0.630 1.00 93.25 183 VAL A C 1
ATOM 1408 O O . VAL A 1 183 ? -10.898 -13.053 -1.276 1.00 93.25 183 VAL A O 1
ATOM 1411 N N . PRO A 1 184 ? -12.760 -14.176 -0.669 1.00 93.06 184 PRO A N 1
ATOM 1412 C CA . PRO A 1 184 ? -13.676 -13.250 -1.325 1.00 93.06 184 PRO A CA 1
ATOM 1413 C C . PRO A 1 184 ? -13.586 -11.854 -0.701 1.00 93.06 184 PRO A C 1
ATOM 1415 O O . PRO A 1 184 ? -13.618 -11.715 0.521 1.00 93.06 184 PRO A O 1
ATOM 1418 N N . VAL A 1 185 ? -13.494 -10.824 -1.541 1.00 95.00 185 VAL A N 1
ATOM 1419 C CA . VAL A 1 185 ? -13.496 -9.421 -1.116 1.00 95.00 185 VAL A CA 1
ATOM 1420 C C . VAL A 1 185 ? -14.584 -8.707 -1.901 1.00 95.00 185 VAL A C 1
ATOM 1422 O O . VAL A 1 185 ? -14.479 -8.581 -3.113 1.00 95.00 185 VAL A O 1
ATOM 1425 N N . ASN A 1 186 ? -15.628 -8.257 -1.213 1.00 96.00 186 ASN A N 1
ATOM 1426 C CA . ASN A 1 186 ? -16.640 -7.363 -1.764 1.00 96.00 186 ASN A CA 1
ATOM 1427 C C . ASN A 1 186 ? -16.661 -6.116 -0.884 1.00 96.00 186 ASN A C 1
ATOM 1429 O O . ASN A 1 186 ? -17.130 -6.173 0.251 1.00 96.00 186 ASN A O 1
ATOM 1433 N N . VAL A 1 187 ? -16.120 -5.005 -1.384 1.00 94.94 187 VAL A N 1
ATOM 1434 C CA . VAL A 1 187 ? -15.944 -3.790 -0.572 1.00 94.94 187 VAL A CA 1
ATOM 1435 C C . VAL A 1 187 ? -17.273 -3.196 -0.110 1.00 94.94 187 VAL A C 1
ATOM 1437 O O . VAL A 1 187 ? -17.340 -2.662 0.993 1.00 94.94 187 VAL A O 1
ATOM 1440 N N . LYS A 1 188 ? -18.342 -3.355 -0.902 1.00 92.94 188 LYS A N 1
ATOM 1441 C CA . LYS A 1 188 ? -19.686 -2.867 -0.562 1.00 92.94 188 LYS A CA 1
ATOM 1442 C C . LYS A 1 188 ? -20.323 -3.713 0.532 1.00 92.94 188 LYS A C 1
ATOM 1444 O O . LYS A 1 188 ? -20.807 -3.164 1.514 1.00 92.94 188 LYS A O 1
ATOM 1449 N N . ASP A 1 189 ? -20.273 -5.038 0.393 1.00 95.44 189 ASP A N 1
ATOM 1450 C CA . ASP A 1 189 ? -20.852 -5.953 1.389 1.00 95.44 189 ASP A CA 1
ATOM 1451 C C . ASP A 1 189 ? -20.096 -5.916 2.725 1.00 95.44 189 ASP A C 1
ATOM 1453 O O . ASP A 1 189 ? -20.687 -6.168 3.777 1.00 95.44 189 ASP A O 1
ATOM 1457 N N . LEU A 1 190 ? -18.791 -5.628 2.680 1.00 96.75 190 LEU A N 1
ATOM 1458 C CA . LEU A 1 190 ? -17.922 -5.515 3.852 1.00 96.75 190 LEU A CA 1
ATOM 1459 C C . LEU A 1 190 ? -17.948 -4.122 4.499 1.00 96.75 190 LEU A C 1
ATOM 1461 O O . LEU A 1 190 ? -17.374 -3.970 5.571 1.00 96.75 190 LEU A O 1
ATOM 1465 N N . GLY A 1 191 ? -18.569 -3.118 3.869 1.00 95.88 191 GLY A N 1
ATOM 1466 C CA . GLY A 1 191 ? -18.612 -1.747 4.389 1.00 95.88 191 GLY A CA 1
ATOM 1467 C C . GLY A 1 191 ? -17.244 -1.054 4.431 1.00 95.88 191 GLY A C 1
ATOM 1468 O O . GLY A 1 191 ? -16.976 -0.275 5.341 1.00 95.88 191 GLY A O 1
ATOM 1469 N N . ILE A 1 192 ? -16.351 -1.353 3.484 1.00 95.75 192 ILE A N 1
ATOM 1470 C CA . ILE A 1 192 ? -15.012 -0.752 3.438 1.00 95.75 192 ILE A CA 1
ATOM 1471 C C . ILE A 1 192 ? -15.075 0.581 2.684 1.00 95.75 192 ILE A C 1
ATOM 1473 O O . ILE A 1 192 ? -15.414 0.597 1.502 1.00 95.75 192 ILE A O 1
ATOM 1477 N N . ASP A 1 193 ? -14.680 1.679 3.336 1.00 92.38 193 ASP A N 1
ATOM 1478 C CA . ASP A 1 193 ? -14.647 3.015 2.719 1.00 92.38 193 ASP A CA 1
ATOM 1479 C C . ASP A 1 193 ? -13.337 3.272 1.960 1.00 92.38 193 ASP A C 1
ATOM 1481 O O . ASP A 1 193 ? -13.318 3.950 0.935 1.00 92.38 193 ASP A O 1
ATOM 1485 N N . LEU A 1 194 ? -12.218 2.742 2.467 1.00 86.94 194 LEU A N 1
ATOM 1486 C CA . LEU A 1 194 ? -10.891 2.883 1.867 1.00 86.94 194 LEU A CA 1
ATOM 1487 C C . LEU A 1 194 ? -10.122 1.558 1.952 1.00 86.94 194 LEU A C 1
ATOM 1489 O O . LEU A 1 194 ? -10.005 0.963 3.022 1.00 86.94 194 LEU A O 1
ATOM 1493 N N . MET A 1 195 ? -9.538 1.112 0.838 1.00 81.94 195 MET A N 1
ATOM 1494 C CA . MET A 1 195 ? -8.813 -0.161 0.773 1.00 81.94 195 MET A CA 1
ATOM 1495 C C . MET A 1 195 ? -7.515 -0.022 -0.035 1.00 81.94 195 MET A C 1
ATOM 1497 O O . MET A 1 195 ? -7.571 0.331 -1.215 1.00 81.94 195 MET A O 1
ATOM 1501 N N . PRO A 1 196 ? -6.334 -0.341 0.527 1.00 67.31 196 PRO A N 1
ATOM 1502 C CA . PRO A 1 196 ? -5.149 -0.567 -0.268 1.00 67.31 196 PRO A CA 1
ATOM 1503 C C . PRO A 1 196 ? -5.284 -1.895 -1.012 1.00 67.31 196 PRO A C 1
ATOM 1505 O O . PRO A 1 196 ? -5.460 -2.962 -0.422 1.00 67.31 196 PRO A O 1
ATOM 1508 N N . TYR A 1 197 ? -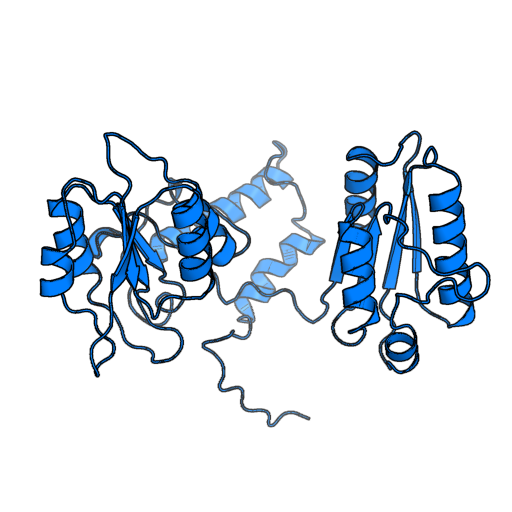5.136 -1.826 -2.328 1.00 58.50 197 TYR A N 1
ATOM 1509 C CA . TYR A 1 197 ? -4.944 -2.990 -3.174 1.00 58.50 197 TYR A CA 1
ATOM 1510 C C . TYR A 1 197 ? -3.488 -3.026 -3.646 1.00 58.50 197 TYR A C 1
ATOM 1512 O O . TYR A 1 197 ? -2.993 -2.069 -4.238 1.00 58.50 197 TYR A O 1
ATOM 1520 N N . ILE A 1 198 ? -2.790 -4.133 -3.378 1.00 51.41 198 ILE A N 1
ATOM 1521 C CA . ILE A 1 198 ? -1.548 -4.460 -4.084 1.00 51.41 198 ILE A CA 1
ATOM 1522 C C . ILE A 1 198 ? -1.874 -5.550 -5.089 1.00 51.41 198 ILE A C 1
ATOM 1524 O O . ILE A 1 198 ? -2.212 -6.670 -4.703 1.00 51.41 198 ILE A O 1
ATOM 1528 N N . GLU A 1 199 ? -1.643 -5.258 -6.365 1.00 55.59 199 GLU A N 1
ATOM 1529 C CA . GLU A 1 199 ? -1.435 -6.308 -7.350 1.00 55.59 199 GLU A CA 1
ATOM 1530 C C . GLU A 1 199 ? -0.117 -7.017 -7.009 1.00 55.59 199 GLU A C 1
ATOM 1532 O O . GLU A 1 199 ? 0.973 -6.531 -7.314 1.00 55.59 199 GLU A O 1
ATOM 1537 N N . LYS A 1 200 ? -0.192 -8.160 -6.315 1.00 47.28 200 LYS A N 1
ATOM 1538 C CA . LYS A 1 200 ? 0.995 -8.913 -5.855 1.00 47.28 200 LYS A CA 1
ATOM 1539 C C . LYS A 1 200 ? 1.857 -9.424 -7.006 1.00 47.28 200 LYS A C 1
ATOM 1541 O O . LYS A 1 200 ? 3.016 -9.789 -6.797 1.00 47.28 200 LYS A O 1
ATOM 1546 N N . LYS A 1 201 ? 1.301 -9.437 -8.220 1.00 50.78 201 LYS A N 1
ATOM 1547 C CA . LYS A 1 201 ? 1.999 -9.761 -9.464 1.00 50.78 201 LYS A CA 1
ATOM 1548 C C . LYS A 1 201 ? 2.716 -8.550 -10.068 1.00 50.78 201 LYS A C 1
ATOM 1550 O O . LYS A 1 201 ? 3.430 -8.710 -11.051 1.00 50.78 201 LYS A O 1
ATOM 1555 N N . TYR A 1 202 ? 2.608 -7.362 -9.475 1.00 42.62 202 TYR A N 1
ATOM 1556 C CA . TYR A 1 202 ? 3.430 -6.220 -9.850 1.00 42.62 202 TYR A CA 1
ATOM 1557 C C . TYR A 1 202 ? 4.827 -6.362 -9.240 1.00 42.62 202 TYR A C 1
ATOM 1559 O O . TYR A 1 202 ? 5.124 -5.916 -8.131 1.00 42.62 202 TYR A O 1
ATOM 1567 N N . LYS A 1 203 ? 5.709 -7.023 -9.990 1.00 44.66 203 LYS A N 1
ATOM 1568 C CA . LYS A 1 203 ? 7.151 -7.004 -9.752 1.00 44.66 203 LYS A CA 1
ATOM 1569 C C . LYS A 1 203 ? 7.888 -6.683 -11.027 1.00 44.66 203 LYS A C 1
ATOM 1571 O O . LYS A 1 203 ? 7.698 -7.336 -12.050 1.00 44.66 203 LYS A O 1
ATOM 1576 N N . THR A 1 204 ? 8.832 -5.762 -10.920 1.00 42.38 204 THR A N 1
ATOM 1577 C CA . THR A 1 204 ? 9.901 -5.648 -11.903 1.00 42.38 204 THR A CA 1
ATOM 1578 C C . THR A 1 204 ? 10.825 -6.858 -11.759 1.00 42.38 204 THR A C 1
ATOM 1580 O O . THR A 1 204 ? 11.204 -7.261 -10.653 1.00 42.38 204 THR A O 1
ATOM 1583 N N . ASN A 1 205 ? 11.151 -7.504 -12.877 1.00 44.06 205 ASN A N 1
ATOM 1584 C CA . ASN A 1 205 ? 12.083 -8.624 -12.859 1.00 44.06 205 ASN A CA 1
ATOM 1585 C C . ASN A 1 205 ? 13.492 -8.139 -12.453 1.00 44.06 205 ASN A C 1
ATOM 1587 O O . ASN A 1 205 ? 13.894 -7.030 -12.788 1.00 44.06 205 ASN A O 1
ATOM 1591 N N . GLY A 1 206 ? 14.220 -8.984 -11.713 1.00 56.41 206 GLY A N 1
ATOM 1592 C CA . GLY A 1 206 ? 15.670 -9.241 -11.791 1.00 56.41 206 GLY A CA 1
ATOM 1593 C C . GLY A 1 206 ? 16.730 -8.130 -11.676 1.00 56.41 206 GLY A C 1
ATOM 1594 O O . GLY A 1 206 ? 17.894 -8.468 -11.448 1.00 56.41 206 GLY A O 1
ATOM 1595 N N . ARG A 1 207 ? 16.410 -6.842 -11.820 1.00 66.56 207 ARG A N 1
ATOM 1596 C CA . ARG A 1 207 ? 17.377 -5.735 -11.916 1.00 66.56 207 ARG A CA 1
ATOM 1597 C C . ARG A 1 207 ? 16.865 -4.519 -11.145 1.00 66.56 207 ARG A C 1
ATOM 1599 O O . ARG A 1 207 ? 16.053 -3.745 -11.635 1.00 66.56 207 ARG A O 1
ATOM 1606 N N . LYS A 1 208 ? 17.322 -4.378 -9.898 1.00 81.88 208 LYS A N 1
ATOM 1607 C CA . LYS A 1 208 ? 16.982 -3.241 -9.031 1.00 81.88 208 LYS A CA 1
ATOM 1608 C C . LYS A 1 208 ? 17.935 -2.086 -9.325 1.00 81.88 208 LYS A C 1
ATOM 1610 O O . LYS A 1 208 ? 19.138 -2.303 -9.378 1.00 81.88 208 LYS A O 1
ATOM 1615 N N . ALA A 1 209 ? 17.438 -0.866 -9.461 1.00 87.62 209 ALA A N 1
ATOM 1616 C CA . ALA A 1 209 ? 18.274 0.330 -9.517 1.00 87.62 209 ALA A CA 1
ATOM 1617 C C . ALA A 1 209 ? 17.980 1.216 -8.304 1.00 87.62 209 ALA A C 1
ATOM 1619 O O . ALA A 1 209 ? 16.847 1.245 -7.826 1.00 87.62 209 ALA A O 1
ATOM 1620 N N . ILE A 1 210 ? 18.990 1.928 -7.813 1.00 92.12 210 ILE A N 1
ATOM 1621 C CA . ILE A 1 210 ? 18.825 2.961 -6.787 1.00 92.12 210 ILE A CA 1
ATOM 1622 C C . ILE A 1 210 ? 19.332 4.282 -7.342 1.00 92.12 210 ILE A C 1
ATOM 1624 O O . ILE A 1 210 ? 20.357 4.310 -8.014 1.00 92.12 210 ILE A O 1
ATOM 1628 N N . ALA A 1 211 ? 18.621 5.373 -7.086 1.00 92.44 211 ALA A N 1
ATOM 1629 C CA . ALA A 1 211 ? 19.088 6.704 -7.433 1.00 92.44 211 ALA A CA 1
ATOM 1630 C C . ALA A 1 211 ? 18.615 7.734 -6.417 1.00 92.44 211 ALA A C 1
ATOM 1632 O O . ALA A 1 211 ? 17.620 7.522 -5.722 1.00 92.44 211 ALA A O 1
ATOM 1633 N N . GLY A 1 212 ? 19.324 8.854 -6.345 1.00 86.75 212 GLY A N 1
ATOM 1634 C CA . GLY A 1 212 ? 18.956 9.958 -5.476 1.00 86.75 212 GLY A CA 1
ATOM 1635 C C . GLY A 1 212 ? 19.367 11.305 -6.050 1.00 86.75 212 GLY A C 1
ATOM 1636 O O . GLY A 1 212 ? 20.214 11.394 -6.936 1.00 86.75 212 GLY A O 1
ATOM 1637 N N . LEU A 1 213 ? 18.755 12.358 -5.517 1.00 89.62 213 LEU A N 1
ATOM 1638 C CA . LEU A 1 213 ? 19.003 13.750 -5.884 1.00 89.62 213 LEU A CA 1
ATOM 1639 C C . LEU A 1 213 ? 19.585 14.536 -4.713 1.00 89.62 213 LEU A C 1
ATOM 1641 O O . LEU A 1 213 ? 19.245 14.255 -3.562 1.00 89.62 213 LEU A O 1
ATOM 1645 N N . SER A 1 214 ? 20.458 15.508 -4.981 1.00 83.44 214 SER A N 1
ATOM 1646 C CA . SER A 1 214 ? 21.058 16.366 -3.948 1.00 83.44 214 SER A CA 1
ATOM 1647 C C . SER A 1 214 ? 21.660 15.545 -2.791 1.00 83.44 214 SER A C 1
ATOM 1649 O O . SER A 1 214 ? 22.502 14.676 -3.019 1.00 83.44 214 SER A O 1
ATOM 1651 N N . ARG A 1 215 ? 21.230 15.765 -1.540 1.00 77.00 215 ARG A N 1
ATOM 1652 C CA . ARG A 1 215 ? 21.640 14.945 -0.384 1.00 77.00 215 ARG A CA 1
ATOM 1653 C C . ARG A 1 215 ? 21.258 13.479 -0.583 1.00 77.00 215 ARG A C 1
ATOM 1655 O O . ARG A 1 215 ? 22.120 12.628 -0.404 1.00 77.00 215 ARG A O 1
ATOM 1662 N N . GLY A 1 216 ? 20.038 13.221 -1.063 1.00 78.12 216 GLY A N 1
ATOM 1663 C CA . GLY A 1 216 ? 19.511 11.896 -1.425 1.00 78.12 216 GLY A CA 1
ATOM 1664 C C . GLY A 1 216 ? 20.426 11.103 -2.354 1.00 78.12 216 GLY A C 1
ATOM 1665 O O . GLY A 1 216 ? 20.516 9.884 -2.247 1.00 78.12 216 GLY A O 1
ATOM 1666 N N . SER A 1 217 ? 21.137 11.796 -3.244 1.00 85.12 217 SER A N 1
ATOM 1667 C CA . SER A 1 217 ? 22.118 11.198 -4.150 1.00 85.12 217 SER A CA 1
ATOM 1668 C C . SER A 1 217 ? 23.286 10.561 -3.397 1.00 85.12 217 SER A C 1
ATOM 1670 O O . SER A 1 217 ? 23.689 9.440 -3.701 1.00 85.12 217 SER A O 1
ATOM 1672 N N . TYR A 1 218 ? 23.778 11.225 -2.347 1.00 83.00 218 TYR A N 1
ATOM 1673 C CA . TYR A 1 218 ? 24.813 10.666 -1.483 1.00 83.00 218 TYR A CA 1
ATOM 1674 C C . TYR A 1 218 ? 24.309 9.416 -0.752 1.00 83.00 218 TYR A C 1
ATOM 1676 O O . TYR A 1 218 ? 25.014 8.411 -0.725 1.00 83.00 218 TYR A O 1
ATOM 1684 N N . GLN A 1 219 ? 23.079 9.419 -0.218 1.00 81.38 219 GLN A N 1
ATOM 1685 C CA . GLN A 1 219 ? 22.525 8.213 0.414 1.00 81.38 219 GLN A CA 1
ATOM 1686 C C . GLN A 1 219 ? 22.324 7.070 -0.588 1.00 81.38 219 GLN A C 1
ATOM 1688 O O . GLN A 1 219 ? 22.639 5.925 -0.271 1.00 81.38 219 GLN A O 1
ATOM 1693 N N . ALA A 1 220 ? 21.849 7.365 -1.799 1.00 87.81 220 ALA A N 1
ATOM 1694 C CA . ALA A 1 220 ? 21.705 6.373 -2.861 1.00 87.81 220 ALA A CA 1
ATOM 1695 C C . ALA A 1 220 ? 23.057 5.755 -3.248 1.00 87.81 220 ALA A C 1
ATOM 1697 O O . ALA A 1 220 ? 23.169 4.533 -3.345 1.00 87.81 220 ALA A O 1
ATOM 1698 N N . MET A 1 221 ? 24.092 6.587 -3.395 1.00 88.12 221 MET A N 1
ATOM 1699 C CA . MET A 1 221 ? 25.471 6.150 -3.616 1.00 88.12 221 MET A CA 1
ATOM 1700 C C . MET A 1 221 ? 25.984 5.301 -2.451 1.00 88.12 221 MET A C 1
ATOM 1702 O O . MET A 1 221 ? 26.518 4.223 -2.679 1.00 88.12 221 MET A O 1
ATOM 1706 N N . LEU A 1 222 ? 25.780 5.735 -1.205 1.00 87.44 222 LEU A N 1
ATOM 1707 C CA . LEU A 1 222 ? 26.223 5.011 -0.014 1.00 87.44 222 LEU A CA 1
ATOM 1708 C C . LEU A 1 222 ? 25.592 3.615 0.060 1.00 87.44 222 LEU A C 1
ATOM 1710 O O . LEU A 1 222 ? 26.306 2.626 0.201 1.00 87.44 222 LEU A O 1
ATOM 1714 N N . ILE A 1 223 ? 24.268 3.527 -0.087 1.00 85.56 223 ILE A N 1
ATOM 1715 C CA . ILE A 1 223 ? 23.532 2.256 -0.070 1.00 85.56 223 ILE A CA 1
ATOM 1716 C C . ILE A 1 223 ? 23.954 1.377 -1.254 1.00 85.56 223 ILE A C 1
ATOM 1718 O O . ILE A 1 223 ? 24.228 0.191 -1.068 1.00 85.56 223 ILE A O 1
ATOM 1722 N N . GLY A 1 224 ? 24.060 1.952 -2.454 1.00 90.06 224 GLY A N 1
ATOM 1723 C CA . GLY A 1 224 ? 24.456 1.232 -3.662 1.00 90.06 224 GLY A CA 1
ATOM 1724 C C . GLY A 1 224 ? 25.868 0.645 -3.582 1.00 90.06 224 GLY A C 1
ATOM 1725 O O . GLY A 1 224 ? 26.070 -0.523 -3.903 1.00 90.06 224 GLY A O 1
ATOM 1726 N N . VAL A 1 225 ? 26.835 1.430 -3.105 1.00 89.38 225 VAL A N 1
ATOM 1727 C CA . VAL A 1 225 ? 28.239 1.019 -2.919 1.00 89.38 225 VAL A CA 1
ATOM 1728 C C . VAL A 1 225 ? 28.381 -0.006 -1.790 1.00 89.38 225 VAL A C 1
ATOM 1730 O O . VAL A 1 225 ? 29.248 -0.876 -1.864 1.00 89.38 225 VAL A O 1
ATOM 1733 N N . ASN A 1 226 ? 27.534 0.068 -0.759 1.00 90.56 226 ASN A N 1
ATOM 1734 C CA . ASN A 1 226 ? 27.542 -0.881 0.354 1.00 90.56 226 ASN A CA 1
ATOM 1735 C C . ASN A 1 226 ? 26.901 -2.235 0.001 1.00 90.56 226 ASN A C 1
ATOM 1737 O O . ASN A 1 226 ? 27.262 -3.241 0.608 1.00 90.56 226 ASN A O 1
ATOM 1741 N N . HIS A 1 227 ? 25.985 -2.250 -0.976 1.00 89.62 227 HIS A N 1
ATOM 1742 C CA . HIS A 1 227 ? 25.223 -3.428 -1.424 1.00 89.62 227 HIS A CA 1
ATOM 1743 C C . HIS A 1 227 ? 25.230 -3.610 -2.962 1.00 89.62 227 HIS A C 1
ATOM 1745 O O . HIS A 1 227 ? 24.169 -3.704 -3.594 1.00 89.62 227 HIS A O 1
ATOM 1751 N N . PRO A 1 228 ? 26.408 -3.654 -3.610 1.00 88.06 228 PRO A N 1
ATOM 1752 C CA . PRO A 1 228 ? 26.547 -3.698 -5.073 1.00 88.06 228 PRO A CA 1
ATOM 1753 C C . PRO A 1 228 ? 25.931 -4.954 -5.710 1.00 88.06 228 PRO A C 1
ATOM 1755 O O . PRO A 1 228 ? 25.639 -4.984 -6.903 1.00 88.06 228 PRO A O 1
ATOM 1758 N N . GLU A 1 229 ? 25.731 -6.018 -4.940 1.00 86.56 229 GLU A N 1
ATOM 1759 C CA . GLU A 1 229 ? 25.086 -7.254 -5.373 1.00 86.56 229 GLU A CA 1
ATOM 1760 C C . GLU A 1 229 ? 23.570 -7.116 -5.575 1.00 86.56 229 GLU A C 1
ATOM 1762 O O . GLU A 1 229 ? 22.976 -7.880 -6.350 1.00 86.56 229 GLU A O 1
ATOM 1767 N N . VAL A 1 230 ? 22.946 -6.148 -4.900 1.00 86.38 230 VAL A N 1
ATOM 1768 C CA . VAL A 1 230 ? 21.498 -5.916 -4.942 1.00 86.38 230 VAL A CA 1
ATOM 1769 C C . VAL A 1 230 ? 21.110 -5.126 -6.186 1.00 86.38 230 VAL A C 1
ATOM 1771 O O . VAL A 1 230 ? 20.076 -5.418 -6.793 1.00 86.38 230 VAL A O 1
ATOM 1774 N N . PHE A 1 231 ? 21.941 -4.162 -6.585 1.00 90.06 231 PHE A N 1
ATOM 1775 C CA . PHE A 1 231 ? 21.605 -3.198 -7.626 1.00 90.06 231 PHE A CA 1
ATOM 1776 C C . PHE A 1 231 ? 22.294 -3.505 -8.962 1.00 90.06 231 PHE A C 1
ATOM 1778 O O . PHE A 1 231 ? 23.459 -3.882 -9.018 1.00 90.06 231 PHE A O 1
ATOM 1785 N N . SER A 1 232 ? 21.571 -3.335 -10.066 1.00 90.12 232 SER A N 1
ATOM 1786 C CA . SER A 1 232 ? 22.109 -3.320 -11.428 1.00 90.12 232 SER A CA 1
ATOM 1787 C C . SER A 1 232 ? 22.567 -1.927 -11.857 1.00 90.12 232 SER A C 1
ATOM 1789 O O . SER A 1 232 ? 23.345 -1.821 -12.802 1.00 90.12 232 SER A O 1
ATOM 1791 N N . ALA A 1 233 ? 22.090 -0.872 -11.189 1.00 93.06 233 ALA A N 1
ATOM 1792 C CA . ALA A 1 233 ? 22.493 0.503 -11.456 1.00 93.06 233 ALA A CA 1
ATOM 1793 C C . ALA A 1 233 ? 22.370 1.409 -10.219 1.00 93.06 233 ALA A C 1
ATOM 1795 O O . ALA A 1 233 ? 21.482 1.214 -9.385 1.00 93.06 233 ALA A O 1
ATOM 1796 N N . ILE A 1 234 ? 23.251 2.405 -10.132 1.00 94.38 234 ILE A N 1
ATOM 1797 C CA . ILE A 1 234 ? 23.334 3.408 -9.067 1.00 94.38 234 ILE A CA 1
ATOM 1798 C C . ILE A 1 234 ? 23.353 4.794 -9.726 1.00 94.38 234 ILE A C 1
ATOM 1800 O O . ILE A 1 234 ? 24.281 5.120 -10.463 1.00 94.38 234 ILE A O 1
ATOM 1804 N N . GLY A 1 235 ? 22.318 5.598 -9.495 1.00 94.69 235 GLY A N 1
ATOM 1805 C CA . GLY A 1 235 ? 22.156 6.935 -10.062 1.00 94.69 235 GLY A CA 1
ATOM 1806 C C . GLY A 1 235 ? 22.450 8.045 -9.056 1.00 94.69 235 GLY A C 1
ATOM 1807 O O . GLY A 1 235 ? 21.890 8.080 -7.961 1.00 94.69 235 GLY A O 1
ATOM 1808 N N . SER A 1 236 ? 23.302 8.980 -9.455 1.00 92.88 236 SER A N 1
ATOM 1809 C CA . SER A 1 236 ? 23.707 10.137 -8.671 1.00 92.88 236 SER A CA 1
ATOM 1810 C C . SER A 1 236 ? 23.321 11.419 -9.402 1.00 92.88 236 SER A C 1
ATOM 1812 O O . SER A 1 236 ? 23.877 11.711 -10.461 1.00 92.88 236 SER A O 1
ATOM 1814 N N . PHE A 1 237 ? 22.344 12.171 -8.884 1.00 93.81 237 PHE A N 1
ATOM 1815 C CA . PHE A 1 237 ? 21.870 13.417 -9.502 1.00 93.81 237 PHE A CA 1
ATOM 1816 C C . PHE A 1 237 ? 22.286 14.612 -8.640 1.00 93.81 237 PHE A C 1
ATOM 1818 O O . PHE A 1 237 ? 21.682 14.877 -7.598 1.00 93.81 237 PHE A O 1
ATOM 1825 N N . SER A 1 238 ? 23.328 15.324 -9.066 1.00 86.88 238 SER A N 1
ATOM 1826 C CA . SER A 1 238 ? 23.930 16.458 -8.355 1.00 86.88 238 SER A CA 1
ATOM 1827 C C . SER A 1 238 ? 24.216 16.127 -6.883 1.00 86.88 238 SER A C 1
ATOM 1829 O O . SER A 1 238 ? 23.559 16.672 -5.997 1.00 86.88 238 SER A O 1
ATOM 1831 N N . PRO A 1 239 ? 25.120 15.181 -6.575 1.00 78.12 239 PRO A N 1
ATOM 1832 C CA . PRO A 1 239 ? 25.331 14.732 -5.205 1.00 78.12 239 PRO A CA 1
ATOM 1833 C C . PRO A 1 239 ? 25.866 15.833 -4.299 1.00 78.12 239 PRO A C 1
ATOM 1835 O O . PRO A 1 239 ? 26.826 16.515 -4.640 1.00 78.12 239 PRO A O 1
ATOM 1838 N N . VAL A 1 240 ? 25.280 15.973 -3.106 1.00 66.88 240 VAL A N 1
ATOM 1839 C CA . VAL A 1 240 ? 25.882 16.810 -2.061 1.00 66.88 240 VAL A CA 1
ATOM 1840 C C . VAL A 1 240 ? 27.163 16.153 -1.560 1.00 66.88 240 VAL A C 1
ATOM 1842 O O . VAL A 1 240 ? 27.192 14.967 -1.234 1.00 66.88 240 VAL A O 1
ATOM 1845 N N . ILE A 1 241 ? 28.214 16.963 -1.496 1.00 61.84 241 ILE A N 1
ATOM 1846 C CA . ILE A 1 241 ? 29.568 16.563 -1.137 1.00 61.84 241 ILE A CA 1
ATOM 1847 C C . ILE A 1 241 ? 29.659 16.455 0.387 1.00 61.84 241 ILE A C 1
ATOM 1849 O O . ILE A 1 241 ? 29.665 17.469 1.084 1.00 61.84 241 ILE A O 1
ATOM 1853 N N . TYR A 1 242 ? 29.753 15.233 0.901 1.00 58.84 242 TYR A N 1
ATOM 1854 C CA . TYR A 1 242 ? 30.256 14.972 2.248 1.00 58.84 242 TYR A CA 1
ATOM 1855 C C . TYR A 1 242 ? 31.640 14.340 2.078 1.00 58.84 242 TYR A C 1
ATOM 1857 O O . TYR A 1 242 ? 31.797 13.284 1.467 1.00 58.84 242 TYR A O 1
ATOM 1865 N N . GLY A 1 243 ? 32.659 15.141 2.390 1.00 55.47 243 GLY A N 1
ATOM 1866 C CA . GLY A 1 243 ? 34.003 14.991 1.849 1.00 55.47 243 GLY A CA 1
ATOM 1867 C C . GLY A 1 243 ? 34.883 14.012 2.618 1.00 55.47 243 GLY A C 1
ATOM 1868 O O . GLY A 1 243 ? 34.989 14.060 3.841 1.00 55.47 243 GLY A O 1
ATOM 1869 N N . GLY A 1 244 ? 35.622 13.209 1.858 1.00 57.19 244 GLY A N 1
ATOM 1870 C CA . GLY A 1 244 ? 36.963 12.789 2.239 1.00 57.19 244 GLY A CA 1
ATOM 1871 C C . GLY A 1 244 ? 38.004 13.907 2.044 1.00 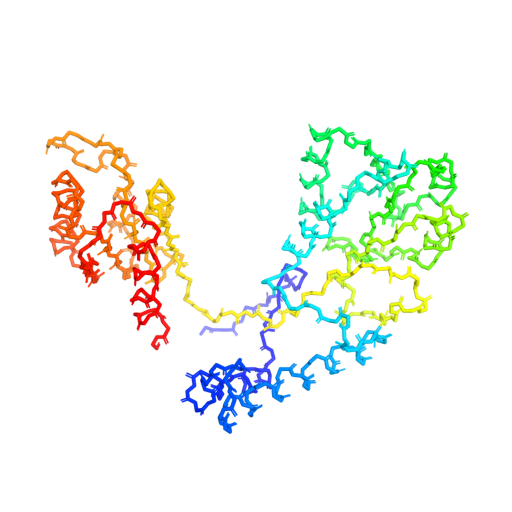57.19 244 GLY A C 1
ATOM 1872 O O . GLY A 1 244 ? 37.674 15.009 1.610 1.00 57.19 244 GLY A O 1
ATOM 1873 N N . THR A 1 245 ? 39.271 13.647 2.368 1.00 57.59 245 THR A N 1
ATOM 1874 C CA . THR A 1 245 ? 40.396 14.564 2.071 1.00 57.59 245 THR A CA 1
ATOM 1875 C C . THR A 1 245 ? 40.912 14.337 0.645 1.00 57.59 245 THR A C 1
ATOM 1877 O O . THR A 1 245 ? 40.622 13.293 0.068 1.00 57.59 245 THR A O 1
ATOM 1880 N N . GLU A 1 246 ? 41.743 15.230 0.086 1.00 59.44 246 GLU A N 1
ATOM 1881 C CA . GLU A 1 246 ? 42.457 14.959 -1.188 1.00 59.44 246 GLU A CA 1
ATOM 1882 C C . GLU A 1 246 ? 43.194 13.607 -1.163 1.00 59.44 246 GLU A C 1
ATOM 1884 O O . GLU A 1 246 ? 43.262 12.898 -2.160 1.00 59.44 246 GLU A O 1
ATOM 1889 N N . THR A 1 247 ? 43.693 13.216 0.012 1.00 58.88 247 THR A N 1
ATOM 1890 C CA . THR A 1 247 ? 44.382 11.941 0.246 1.00 58.88 247 THR A CA 1
ATOM 1891 C C . THR A 1 247 ? 43.447 10.746 0.464 1.00 58.88 247 THR A C 1
ATOM 1893 O O . THR A 1 247 ? 43.901 9.606 0.396 1.00 58.88 247 THR A O 1
ATOM 1896 N N . GLN A 1 248 ? 42.159 10.969 0.748 1.00 65.31 248 GLN A N 1
ATOM 1897 C CA . GLN A 1 248 ? 41.154 9.926 0.989 1.00 65.31 248 GLN A CA 1
ATOM 1898 C C . GLN A 1 248 ? 39.770 10.356 0.468 1.00 65.31 248 GLN A C 1
ATOM 1900 O O . GLN A 1 248 ? 38.837 10.463 1.266 1.00 65.31 248 GLN A O 1
ATOM 1905 N N . PRO A 1 249 ? 39.595 10.581 -0.846 1.00 63.16 249 PRO A N 1
ATOM 1906 C CA . PRO A 1 249 ? 38.397 11.223 -1.404 1.00 63.16 249 PRO A CA 1
ATOM 1907 C C . PRO A 1 249 ? 37.090 10.452 -1.156 1.00 63.16 249 PRO A C 1
ATOM 1909 O O . PRO A 1 249 ? 36.013 11.041 -1.160 1.00 63.16 249 PRO A O 1
ATOM 1912 N N . PHE A 1 250 ? 37.182 9.149 -0.872 1.00 72.00 250 PHE A N 1
ATOM 1913 C CA . PHE A 1 250 ? 36.046 8.264 -0.605 1.00 72.00 250 PHE A CA 1
ATOM 1914 C C . PHE A 1 250 ? 35.984 7.753 0.837 1.00 72.00 250 PHE A C 1
ATOM 1916 O O . PHE A 1 250 ? 35.398 6.703 1.074 1.00 72.00 250 PHE A O 1
ATOM 1923 N N . LYS A 1 251 ? 36.594 8.448 1.806 1.00 70.94 251 LYS A N 1
ATOM 1924 C CA . LYS A 1 251 ? 36.657 8.005 3.214 1.00 70.94 251 LYS A CA 1
ATOM 1925 C C . LYS A 1 251 ? 35.303 7.562 3.788 1.00 70.94 251 LYS A C 1
ATOM 1927 O O . LYS A 1 251 ? 35.260 6.654 4.612 1.00 70.94 251 LYS A O 1
ATOM 1932 N N . GLU A 1 252 ? 34.220 8.199 3.356 1.00 73.06 252 GLU A N 1
ATOM 1933 C CA . GLU A 1 252 ? 32.864 7.913 3.829 1.00 73.06 252 GLU A CA 1
ATOM 1934 C C . GLU A 1 252 ? 32.103 6.887 2.972 1.00 73.06 252 GLU A C 1
ATOM 1936 O O . GLU A 1 252 ? 31.047 6.408 3.379 1.00 73.06 252 GLU A O 1
ATOM 1941 N N . PHE A 1 253 ? 32.638 6.499 1.810 1.00 76.38 253 PHE A N 1
ATOM 1942 C CA . PHE A 1 253 ? 32.065 5.438 0.989 1.00 76.38 253 PHE A CA 1
ATOM 1943 C C . PHE A 1 253 ? 32.745 4.097 1.299 1.00 76.38 253 PHE A C 1
ATOM 1945 O O . PHE A 1 253 ? 33.975 4.008 1.297 1.00 76.38 253 PHE A O 1
ATOM 1952 N N . PRO A 1 254 ? 31.985 3.007 1.502 1.00 79.12 254 PRO A N 1
ATOM 1953 C CA . PRO A 1 254 ? 32.533 1.679 1.759 1.00 79.12 254 PRO A CA 1
ATOM 1954 C C . PRO A 1 254 ? 33.042 1.031 0.461 1.00 79.12 254 PRO A C 1
ATOM 1956 O O . PRO A 1 254 ? 32.602 -0.045 0.060 1.00 79.12 254 PRO A O 1
ATOM 1959 N N . ILE A 1 255 ? 34.006 1.674 -0.199 1.00 81.31 255 ILE A N 1
ATOM 1960 C CA . ILE A 1 255 ? 34.576 1.267 -1.491 1.00 81.31 255 ILE A CA 1
ATOM 1961 C C . ILE A 1 255 ? 35.115 -0.173 -1.459 1.00 81.31 255 ILE A C 1
ATOM 1963 O O . ILE A 1 255 ? 35.072 -0.888 -2.458 1.00 81.31 255 ILE A O 1
ATOM 1967 N N . GLY A 1 256 ? 35.561 -0.650 -0.293 1.00 82.06 256 GLY A N 1
ATOM 1968 C CA . GLY A 1 256 ? 35.976 -2.040 -0.114 1.00 82.06 256 GLY A CA 1
ATOM 1969 C C . GLY A 1 256 ? 34.876 -3.063 -0.433 1.00 82.06 256 GLY A C 1
ATOM 1970 O O . GLY A 1 256 ? 35.191 -4.132 -0.951 1.00 82.06 256 GLY A O 1
ATOM 1971 N N . ASN A 1 257 ? 33.602 -2.751 -0.173 1.00 85.38 257 ASN A N 1
ATOM 1972 C CA . ASN A 1 257 ? 32.477 -3.640 -0.491 1.00 85.38 257 ASN A CA 1
ATOM 1973 C C . ASN A 1 257 ? 32.221 -3.681 -1.998 1.00 85.38 257 ASN A C 1
ATOM 1975 O O . ASN A 1 257 ? 32.058 -4.759 -2.569 1.00 85.38 257 ASN A O 1
ATOM 1979 N N . LEU A 1 258 ? 32.303 -2.518 -2.646 1.00 85.62 258 LEU A N 1
ATOM 1980 C CA . LEU A 1 258 ? 32.247 -2.384 -4.096 1.00 85.62 258 LEU A CA 1
ATOM 1981 C C . LEU A 1 258 ? 33.346 -3.229 -4.760 1.00 85.62 258 LEU A C 1
ATOM 1983 O O . LEU A 1 258 ? 33.045 -4.134 -5.535 1.00 85.62 258 LEU A O 1
ATOM 1987 N N . LEU A 1 259 ? 34.613 -3.041 -4.380 1.00 86.31 259 LEU A N 1
ATOM 1988 C CA . LEU A 1 259 ? 35.752 -3.787 -4.935 1.00 86.31 259 LEU A CA 1
ATOM 1989 C C . LEU A 1 259 ? 35.632 -5.312 -4.787 1.00 86.31 259 LEU A C 1
ATOM 1991 O O . LEU A 1 259 ? 35.991 -6.041 -5.713 1.00 86.31 259 LEU A O 1
ATOM 1995 N N . LYS A 1 260 ? 35.110 -5.791 -3.650 1.00 87.56 260 LYS A N 1
ATOM 1996 C CA . LYS A 1 260 ? 34.919 -7.225 -3.366 1.00 87.56 260 LYS A CA 1
ATOM 1997 C C . LYS A 1 260 ? 33.767 -7.854 -4.152 1.00 87.56 260 LYS A C 1
ATOM 1999 O O . LYS A 1 260 ? 33.716 -9.079 -4.274 1.00 87.56 260 LYS A O 1
ATOM 2004 N N . SER A 1 261 ? 32.833 -7.054 -4.659 1.00 85.62 261 SER A N 1
ATOM 2005 C CA . SER A 1 261 ? 31.665 -7.574 -5.360 1.00 85.62 261 SER A CA 1
ATOM 2006 C C . SER A 1 261 ? 32.008 -8.129 -6.735 1.00 85.62 261 SER A C 1
ATOM 2008 O O . SER A 1 261 ? 32.767 -7.544 -7.507 1.00 85.62 261 SER A O 1
ATOM 2010 N N . LYS A 1 262 ? 31.369 -9.255 -7.069 1.00 86.44 262 LYS A N 1
ATOM 2011 C CA . LYS A 1 262 ? 31.387 -9.826 -8.422 1.00 86.44 262 LYS A CA 1
ATOM 2012 C C . LYS A 1 262 ? 30.422 -9.112 -9.373 1.00 86.44 262 LYS A C 1
ATOM 2014 O O . LYS A 1 262 ? 30.556 -9.266 -10.584 1.00 86.44 262 LYS A O 1
ATOM 2019 N N . LYS A 1 263 ? 29.442 -8.363 -8.853 1.00 87.31 263 LYS A N 1
ATOM 2020 C CA . LYS A 1 263 ? 28.550 -7.536 -9.673 1.00 87.31 263 LYS A CA 1
ATOM 2021 C C . LYS A 1 263 ? 29.154 -6.151 -9.867 1.00 87.31 263 LYS A C 1
ATOM 2023 O O . LYS A 1 263 ? 29.662 -5.546 -8.928 1.00 87.31 263 LYS A O 1
ATOM 2028 N N . ARG A 1 264 ? 29.046 -5.651 -11.095 1.00 90.44 264 ARG A N 1
ATOM 2029 C CA . ARG A 1 264 ? 29.480 -4.313 -11.498 1.00 90.44 264 ARG A CA 1
ATOM 2030 C C . ARG A 1 264 ? 28.239 -3.507 -11.914 1.00 90.44 264 ARG A C 1
ATOM 2032 O O . ARG A 1 264 ? 27.867 -3.574 -13.085 1.00 90.44 264 ARG A O 1
ATOM 2039 N N . PRO A 1 265 ? 27.532 -2.844 -10.976 1.00 92.38 265 PRO A N 1
ATOM 2040 C CA . PRO A 1 265 ? 26.396 -1.996 -11.327 1.00 92.38 265 PRO A CA 1
ATOM 2041 C C . PRO A 1 265 ? 26.824 -0.853 -12.251 1.00 92.38 265 PRO A C 1
ATOM 2043 O O . PRO A 1 265 ? 27.941 -0.349 -12.140 1.00 92.38 265 PRO A O 1
ATOM 2046 N N . LEU A 1 266 ? 25.915 -0.427 -13.130 1.00 94.19 266 LEU A N 1
ATOM 2047 C CA . LEU A 1 266 ? 26.073 0.798 -13.912 1.00 94.19 266 LEU A CA 1
ATOM 2048 C C . LEU A 1 266 ? 25.990 2.017 -12.992 1.00 94.19 266 LEU A C 1
ATOM 2050 O O . LEU A 1 266 ? 24.980 2.206 -12.320 1.00 94.19 266 LEU A O 1
ATOM 2054 N N . PHE A 1 267 ? 26.989 2.886 -13.026 1.00 95.31 267 PHE A N 1
ATOM 2055 C CA . PHE A 1 267 ? 26.918 4.189 -12.371 1.00 95.31 267 PHE A CA 1
ATOM 2056 C C . PHE A 1 267 ? 26.387 5.249 -13.334 1.00 95.31 267 PHE A C 1
ATOM 2058 O O . PHE A 1 267 ? 26.835 5.360 -14.470 1.00 95.31 267 PHE A O 1
ATOM 2065 N N . PHE A 1 268 ? 25.437 6.060 -12.894 1.00 96.38 268 PHE A N 1
ATOM 2066 C CA . PHE A 1 268 ? 25.012 7.245 -13.630 1.00 96.38 268 PHE A CA 1
ATOM 2067 C C . PHE A 1 268 ? 25.335 8.481 -12.810 1.00 96.38 268 PHE A C 1
ATOM 2069 O O . PHE A 1 268 ? 24.929 8.570 -11.654 1.00 96.38 268 PHE A O 1
ATOM 2076 N N . ILE A 1 269 ? 26.048 9.432 -13.404 1.00 95.12 269 ILE A N 1
ATOM 2077 C CA . ILE A 1 269 ? 26.509 10.641 -12.725 1.00 95.12 269 ILE A CA 1
ATOM 2078 C C . ILE A 1 269 ? 25.996 11.848 -13.502 1.00 95.12 269 ILE A C 1
ATOM 2080 O O . ILE A 1 269 ? 26.473 12.163 -14.592 1.00 95.12 269 ILE A O 1
ATOM 2084 N N . GLY A 1 270 ? 24.982 12.497 -12.942 1.00 95.19 270 GLY A N 1
ATOM 2085 C CA . GLY A 1 270 ? 24.325 13.665 -13.506 1.00 95.19 270 GLY A CA 1
ATOM 2086 C C . GLY A 1 270 ? 24.638 14.927 -12.709 1.00 95.19 270 GLY A C 1
ATOM 2087 O O . GLY A 1 270 ? 24.662 14.889 -11.480 1.00 95.19 270 GLY A O 1
ATOM 2088 N N . VAL A 1 271 ? 24.868 16.049 -13.388 1.00 95.00 271 VAL A N 1
ATOM 2089 C CA . VAL A 1 271 ? 25.133 17.352 -12.751 1.00 95.00 271 VAL A CA 1
ATOM 2090 C C . VAL A 1 271 ? 24.712 18.505 -13.660 1.00 95.00 271 VAL A C 1
ATOM 2092 O O . VAL A 1 271 ? 24.675 18.353 -14.883 1.00 95.00 271 VAL A O 1
ATOM 2095 N N . GLY A 1 272 ? 24.387 19.661 -13.087 1.00 94.62 272 GLY A N 1
ATOM 2096 C CA . GLY A 1 272 ? 24.182 20.889 -13.852 1.00 94.62 272 GLY A CA 1
ATOM 2097 C C . GLY A 1 272 ? 25.510 21.460 -14.356 1.00 94.62 272 GLY A C 1
ATOM 2098 O O . GLY A 1 272 ? 26.503 21.478 -13.631 1.00 94.62 272 GLY A O 1
ATOM 2099 N N . ASP A 1 273 ? 25.560 21.943 -15.595 1.00 93.88 273 ASP A N 1
ATOM 2100 C CA . ASP A 1 273 ? 26.780 22.525 -16.177 1.00 93.88 273 ASP A CA 1
ATOM 2101 C C . ASP A 1 273 ? 27.160 23.899 -15.591 1.00 93.88 273 ASP A C 1
ATOM 2103 O O . ASP A 1 273 ? 28.280 24.368 -15.812 1.00 93.88 273 ASP A O 1
ATOM 2107 N N . LYS A 1 274 ? 26.246 24.535 -14.846 1.00 93.94 274 LYS A N 1
ATOM 2108 C CA . LYS A 1 274 ? 26.480 25.772 -14.091 1.00 93.94 274 LYS A CA 1
ATOM 2109 C C . LYS A 1 274 ? 26.661 25.542 -12.589 1.00 93.94 274 LYS A C 1
ATOM 2111 O O . LYS A 1 274 ? 26.771 26.518 -11.850 1.00 93.94 274 LYS A O 1
ATOM 2116 N N . GLU A 1 275 ? 26.684 24.293 -12.120 1.00 88.50 275 GLU A N 1
ATOM 2117 C CA . GLU A 1 275 ? 26.971 24.012 -10.711 1.00 88.50 275 GLU A CA 1
ATOM 2118 C C . GLU A 1 275 ? 28.371 24.478 -10.296 1.00 88.50 275 GLU A C 1
ATOM 2120 O O . GLU A 1 275 ? 29.273 24.664 -11.115 1.00 88.50 275 GLU A O 1
ATOM 2125 N N . ASP A 1 276 ? 28.536 24.680 -8.989 1.00 86.94 276 ASP A N 1
ATOM 2126 C CA . ASP A 1 276 ? 29.816 25.036 -8.388 1.00 86.94 276 ASP A CA 1
ATOM 2127 C C . ASP A 1 276 ? 30.896 24.008 -8.774 1.00 86.94 276 ASP A C 1
ATOM 2129 O O . ASP A 1 276 ? 30.639 22.801 -8.822 1.00 86.94 276 ASP A O 1
ATOM 2133 N N . ALA A 1 277 ? 32.114 24.491 -9.046 1.00 86.56 277 ALA A N 1
ATOM 2134 C CA . ALA A 1 277 ? 33.229 23.670 -9.519 1.00 86.56 277 ALA A CA 1
ATOM 2135 C C . ALA A 1 277 ? 33.483 22.437 -8.637 1.00 86.56 277 ALA A C 1
ATOM 2137 O O . ALA A 1 277 ? 33.837 21.379 -9.156 1.00 86.56 277 ALA A O 1
ATOM 2138 N N . ARG A 1 278 ? 33.196 22.526 -7.332 1.00 83.19 278 ARG A N 1
ATOM 2139 C CA . ARG A 1 278 ? 33.331 21.412 -6.385 1.00 83.19 278 ARG A CA 1
ATOM 2140 C C . ARG A 1 278 ? 32.507 20.183 -6.781 1.00 83.19 278 ARG A C 1
ATOM 2142 O O . ARG A 1 278 ? 32.979 19.065 -6.594 1.00 83.19 278 ARG A O 1
ATOM 2149 N N . PHE A 1 279 ? 31.308 20.357 -7.343 1.00 82.94 279 PHE A N 1
ATOM 2150 C CA . PHE A 1 279 ? 30.480 19.232 -7.806 1.00 82.94 279 PHE A CA 1
ATOM 2151 C C . PHE A 1 279 ? 31.087 18.570 -9.043 1.00 82.94 279 PHE A C 1
ATOM 2153 O O . PHE A 1 279 ? 31.102 17.345 -9.160 1.00 82.94 279 PHE A O 1
ATOM 2160 N N . LEU A 1 280 ? 31.621 19.383 -9.957 1.00 86.19 280 LEU A N 1
ATOM 2161 C CA . LEU A 1 280 ? 32.276 18.896 -11.167 1.00 86.19 280 LEU A CA 1
ATOM 2162 C C . LEU A 1 280 ? 33.560 18.137 -10.829 1.00 86.19 280 LEU A C 1
ATOM 2164 O O . LEU A 1 280 ? 33.818 17.093 -11.422 1.00 86.19 280 LEU A O 1
ATOM 2168 N N . ASP A 1 281 ? 34.343 18.638 -9.879 1.00 85.69 281 ASP A N 1
ATOM 2169 C CA . ASP A 1 281 ? 35.590 18.004 -9.462 1.00 85.69 281 ASP A CA 1
ATOM 2170 C C . ASP A 1 281 ? 35.335 16.711 -8.686 1.00 85.69 281 ASP A C 1
ATOM 2172 O O . ASP A 1 281 ? 35.965 15.699 -8.983 1.00 85.69 281 ASP A O 1
ATOM 2176 N N . PHE A 1 282 ? 34.337 16.684 -7.798 1.00 82.94 282 PHE A N 1
ATOM 2177 C CA . PHE A 1 282 ? 33.920 15.450 -7.129 1.00 82.94 282 PHE A CA 1
ATOM 2178 C C . PHE A 1 282 ? 33.448 14.380 -8.124 1.00 82.94 282 PHE A C 1
ATOM 2180 O O . PHE A 1 282 ? 33.835 13.213 -8.017 1.00 82.94 282 PHE A O 1
ATOM 2187 N N . ASN A 1 283 ? 32.666 14.771 -9.135 1.00 87.12 283 ASN A N 1
ATOM 2188 C CA . ASN A 1 283 ? 32.245 13.847 -10.184 1.00 87.12 283 ASN A CA 1
ATOM 2189 C C . ASN A 1 283 ? 33.443 13.297 -10.959 1.00 87.12 283 ASN A C 1
ATOM 2191 O O . ASN A 1 283 ? 33.507 12.086 -11.151 1.00 87.12 283 ASN A O 1
ATOM 2195 N N . LYS A 1 284 ? 34.416 14.141 -11.339 1.00 88.19 284 LYS A N 1
ATOM 2196 C CA . LYS A 1 284 ? 35.661 13.670 -11.972 1.00 88.19 284 LYS A CA 1
ATOM 2197 C C . LYS A 1 284 ? 36.375 12.646 -11.094 1.00 88.19 284 LYS A C 1
ATOM 2199 O O . LYS A 1 284 ? 36.789 11.617 -11.608 1.00 88.19 284 LYS A O 1
ATOM 2204 N N . THR A 1 285 ? 36.474 12.885 -9.784 1.00 86.75 285 THR A N 1
ATOM 2205 C CA . THR A 1 285 ? 37.095 11.933 -8.853 1.00 86.75 285 THR A CA 1
ATOM 2206 C C . THR A 1 285 ? 36.376 10.583 -8.850 1.00 86.75 285 THR A C 1
ATOM 2208 O O . THR A 1 285 ? 37.040 9.550 -8.934 1.00 86.75 285 THR A O 1
ATOM 2211 N N . ILE A 1 286 ? 35.037 10.564 -8.799 1.00 85.94 286 ILE A N 1
ATOM 2212 C CA . ILE A 1 286 ? 34.262 9.315 -8.906 1.00 85.94 286 ILE A CA 1
ATOM 2213 C C . ILE A 1 286 ? 34.519 8.635 -10.253 1.00 85.94 286 ILE A C 1
ATOM 2215 O O . ILE A 1 286 ? 34.773 7.436 -10.281 1.00 85.94 286 ILE A O 1
ATOM 2219 N N . ILE A 1 287 ? 34.459 9.377 -11.358 1.00 89.00 287 ILE A N 1
ATOM 2220 C CA . ILE A 1 287 ? 34.625 8.833 -12.711 1.00 89.00 287 ILE A CA 1
ATOM 2221 C C . ILE A 1 287 ? 36.003 8.196 -12.876 1.00 89.00 287 ILE A C 1
ATOM 2223 O O . ILE A 1 287 ? 36.079 7.034 -13.259 1.00 89.00 287 ILE A O 1
ATOM 2227 N N . SER A 1 288 ? 37.074 8.899 -12.495 1.00 90.19 288 SER A N 1
ATOM 2228 C CA . SER A 1 288 ? 38.434 8.355 -12.545 1.00 90.19 288 SER A CA 1
ATOM 2229 C C . SER A 1 288 ? 38.558 7.064 -11.732 1.00 90.19 288 SER A C 1
ATOM 2231 O O . SER A 1 288 ? 39.138 6.093 -12.206 1.00 90.19 288 SER A O 1
ATOM 2233 N N . TYR A 1 289 ? 37.941 7.005 -10.548 1.00 88.06 289 TYR A N 1
ATOM 2234 C CA . TYR A 1 289 ? 37.906 5.782 -9.747 1.00 88.06 289 TYR A CA 1
ATOM 2235 C C . TYR A 1 289 ? 37.159 4.631 -10.447 1.00 88.06 289 TYR A C 1
ATOM 2237 O O . TYR A 1 289 ? 37.614 3.483 -10.415 1.00 88.06 289 TYR A O 1
ATOM 2245 N N . LEU A 1 290 ? 36.006 4.913 -11.061 1.00 90.44 290 LEU A N 1
ATOM 2246 C CA . LEU A 1 290 ? 35.218 3.913 -11.784 1.00 90.44 290 LEU A CA 1
ATOM 2247 C C . LEU A 1 290 ? 35.975 3.386 -13.011 1.00 90.44 290 LEU A C 1
ATOM 2249 O O . LEU A 1 290 ? 35.982 2.171 -13.220 1.00 90.44 290 LEU A O 1
ATOM 2253 N N . ASP A 1 291 ? 36.656 4.266 -13.752 1.00 92.25 291 ASP A N 1
ATOM 2254 C CA . ASP A 1 291 ? 37.541 3.919 -14.872 1.00 92.25 291 ASP A CA 1
ATOM 2255 C C . ASP A 1 291 ? 38.678 2.991 -14.424 1.00 92.25 291 ASP A C 1
ATOM 2257 O O . ASP A 1 291 ? 38.821 1.885 -14.946 1.00 92.25 291 ASP A O 1
ATOM 2261 N N . GLU A 1 292 ? 39.445 3.391 -13.403 1.00 91.75 292 GLU A N 1
ATOM 2262 C CA . GLU A 1 292 ? 40.577 2.615 -12.870 1.00 91.75 292 GLU A CA 1
ATOM 2263 C C . GLU A 1 292 ? 40.175 1.199 -12.424 1.00 91.75 292 GLU A C 1
ATOM 2265 O O . GLU A 1 292 ? 40.975 0.263 -12.484 1.00 91.75 292 GLU A O 1
ATOM 2270 N N . ASN A 1 293 ? 38.924 1.027 -11.989 1.00 90.06 293 ASN A N 1
ATOM 2271 C CA . ASN A 1 293 ? 38.407 -0.228 -11.446 1.00 90.06 29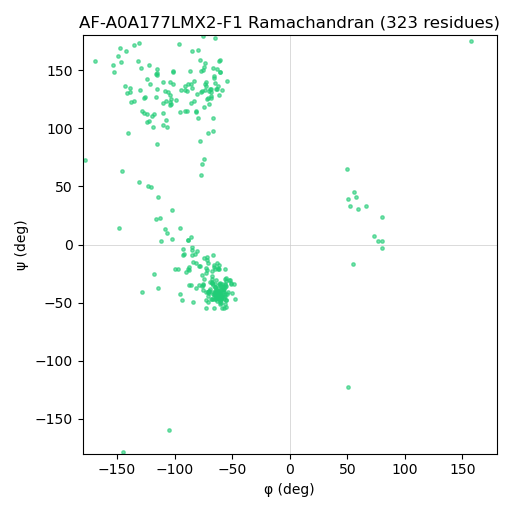3 ASN A CA 1
ATOM 2272 C C . ASN A 1 293 ? 37.453 -0.975 -12.397 1.00 90.06 293 ASN A C 1
ATOM 2274 O O . ASN A 1 293 ? 36.854 -1.980 -11.995 1.00 90.06 293 ASN A O 1
ATOM 2278 N N . ASN A 1 294 ? 37.350 -0.541 -13.659 1.00 90.75 294 ASN A N 1
ATOM 2279 C CA . ASN A 1 294 ? 36.523 -1.149 -14.709 1.00 90.75 294 ASN A CA 1
ATOM 2280 C C . ASN A 1 294 ? 35.030 -1.271 -14.337 1.00 90.7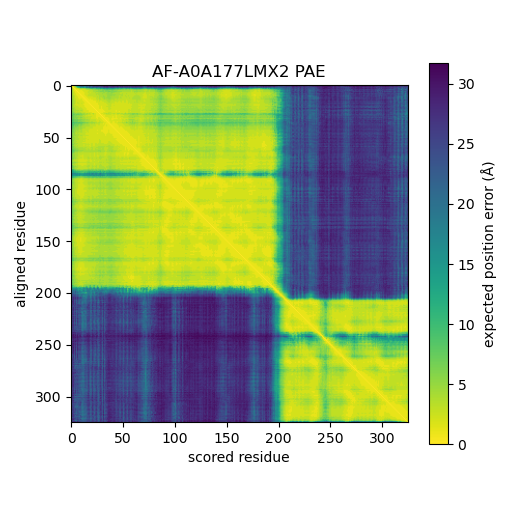5 294 ASN A C 1
ATOM 2282 O O . ASN A 1 294 ? 34.406 -2.322 -14.533 1.00 90.75 294 ASN A O 1
ATOM 2286 N N . TYR A 1 295 ? 34.447 -0.211 -13.776 1.00 93.06 295 TYR A N 1
ATOM 2287 C CA . TYR A 1 295 ? 33.001 -0.108 -13.574 1.00 93.06 295 TYR A CA 1
ATOM 2288 C C . TYR A 1 295 ? 32.323 0.551 -14.778 1.00 93.06 295 TYR A C 1
ATOM 2290 O O . TYR A 1 295 ? 32.807 1.570 -15.262 1.00 93.06 295 TYR A O 1
ATOM 2298 N N . PRO A 1 296 ? 31.174 0.034 -15.246 1.00 94.06 296 PRO A N 1
ATOM 2299 C CA . PRO A 1 296 ? 30.407 0.722 -16.273 1.00 94.06 296 PRO A CA 1
ATOM 2300 C C . PRO A 1 296 ? 29.808 2.010 -15.699 1.00 94.06 296 PRO A C 1
ATOM 2302 O O . PRO A 1 296 ? 29.188 1.981 -14.632 1.00 94.06 296 PRO A O 1
ATOM 2305 N N . TYR A 1 297 ? 29.926 3.123 -16.423 1.00 95.50 297 TYR A N 1
ATOM 2306 C CA . TYR A 1 297 ? 29.281 4.378 -16.044 1.00 95.50 297 TYR A CA 1
ATOM 2307 C C . TYR A 1 297 ? 28.737 5.174 -17.236 1.00 95.50 297 TYR A C 1
ATOM 2309 O O . TYR A 1 297 ? 29.029 4.892 -18.397 1.00 95.50 297 TYR A O 1
ATOM 2317 N N . SER A 1 298 ? 27.901 6.165 -16.931 1.00 94.75 298 SER A N 1
ATOM 2318 C CA . SER A 1 298 ? 27.399 7.172 -17.861 1.00 94.75 298 SER A CA 1
ATOM 2319 C C . SER A 1 298 ? 27.390 8.530 -17.177 1.00 94.75 298 SER A C 1
ATOM 2321 O O . SER A 1 298 ? 26.881 8.672 -16.067 1.00 94.75 298 SER A O 1
ATOM 2323 N N . GLU A 1 299 ? 27.879 9.539 -17.881 1.00 94.88 299 GLU A N 1
ATOM 2324 C CA . GLU A 1 299 ? 27.834 10.925 -17.431 1.00 94.88 299 GLU A CA 1
ATOM 2325 C C . GLU A 1 299 ? 26.713 11.689 -18.126 1.00 94.88 299 GLU A C 1
ATOM 2327 O O . GLU A 1 299 ? 26.388 11.426 -19.288 1.00 94.88 299 GLU A O 1
ATOM 2332 N N . TYR A 1 300 ? 26.146 12.665 -17.427 1.00 95.69 300 TYR A N 1
ATOM 2333 C CA . TYR A 1 300 ? 25.213 13.617 -18.007 1.00 95.69 300 TYR A CA 1
ATOM 2334 C C . TYR A 1 300 ? 25.430 15.017 -17.438 1.00 95.69 300 TYR A C 1
ATOM 2336 O O . TYR A 1 300 ? 25.461 15.220 -16.223 1.00 95.69 300 TYR A O 1
ATOM 2344 N N . ARG A 1 301 ? 25.534 16.003 -18.332 1.00 95.75 301 ARG A N 1
ATOM 2345 C CA . ARG A 1 301 ? 25.555 17.421 -17.974 1.00 95.75 301 ARG A CA 1
ATOM 2346 C C . ARG A 1 301 ? 24.261 18.073 -18.427 1.00 95.75 301 ARG A C 1
ATOM 2348 O O . ARG A 1 301 ? 24.009 18.194 -19.624 1.00 95.75 301 ARG A O 1
ATOM 2355 N N . SER A 1 302 ? 23.450 18.502 -17.468 1.00 95.56 302 SER A N 1
ATOM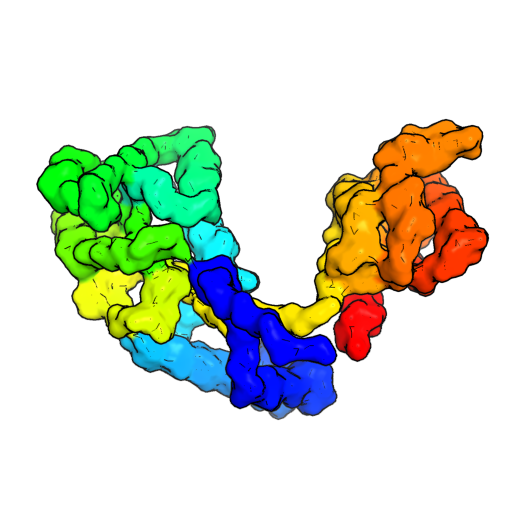 2356 C CA . SER A 1 302 ? 22.247 19.272 -17.760 1.00 95.56 302 SER A CA 1
ATOM 2357 C C . SER A 1 302 ? 22.647 20.698 -18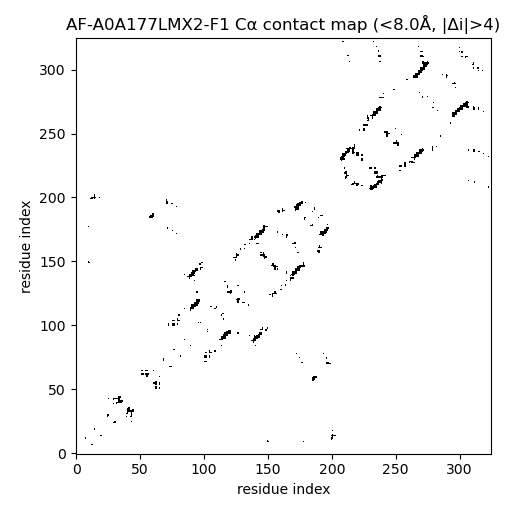.137 1.00 95.56 302 SER A C 1
ATOM 2359 O O . SER A 1 302 ? 23.269 21.403 -17.344 1.00 95.56 302 SER A O 1
ATOM 2361 N N . ALA A 1 303 ? 22.311 21.099 -19.363 1.00 95.69 303 ALA A N 1
ATOM 2362 C CA . ALA A 1 303 ? 22.704 22.388 -19.917 1.00 95.69 303 ALA A CA 1
ATOM 2363 C C . ALA A 1 303 ? 21.931 23.559 -19.291 1.00 95.69 303 ALA A C 1
ATOM 2365 O O . ALA A 1 303 ? 20.698 23.514 -19.201 1.00 95.69 303 ALA A O 1
ATOM 2366 N N . GLN A 1 304 ? 22.660 24.629 -18.969 1.00 95.62 304 GLN A N 1
ATOM 2367 C CA . GLN A 1 304 ? 22.182 25.885 -18.380 1.00 95.62 304 GLN A CA 1
ATOM 2368 C C . GLN A 1 304 ? 21.482 25.734 -17.024 1.00 95.62 304 GLN A C 1
ATOM 2370 O O . GLN A 1 304 ? 20.583 26.510 -16.710 1.00 95.62 304 GLN A O 1
ATOM 2375 N N . THR A 1 305 ? 21.868 24.743 -16.226 1.00 93.69 305 THR A N 1
ATOM 2376 C CA . THR A 1 305 ? 21.196 24.464 -14.949 1.00 93.69 305 THR A CA 1
ATOM 2377 C C . THR A 1 305 ? 22.177 24.352 -13.796 1.00 93.69 305 THR A C 1
ATOM 2379 O O . THR A 1 305 ? 23.330 23.951 -13.976 1.00 93.69 305 THR A O 1
ATOM 2382 N N . TYR A 1 306 ? 21.691 24.686 -12.606 1.00 92.00 306 TYR A N 1
ATOM 2383 C CA . TYR A 1 306 ? 22.435 24.660 -11.347 1.00 92.00 306 TYR A CA 1
ATOM 2384 C C . TYR A 1 306 ? 22.023 23.449 -10.490 1.00 92.00 306 TYR A C 1
ATOM 2386 O O . TYR A 1 306 ? 21.480 22.459 -10.988 1.00 92.00 306 TYR A O 1
ATOM 2394 N N . HIS A 1 307 ? 22.281 23.522 -9.184 1.00 88.75 307 HIS A N 1
ATOM 2395 C CA . HIS A 1 307 ? 21.874 22.532 -8.195 1.00 88.75 307 HIS A CA 1
ATOM 2396 C C . HIS A 1 307 ? 20.371 22.649 -7.903 1.00 88.75 307 HIS A C 1
ATOM 2398 O O . HIS A 1 307 ? 19.953 23.188 -6.879 1.00 88.75 307 HIS A O 1
ATOM 2404 N N . GLU A 1 308 ? 19.547 22.211 -8.849 1.00 86.69 308 GLU A N 1
ATOM 2405 C CA . GLU A 1 308 ? 18.117 22.507 -8.855 1.00 86.69 308 GLU A CA 1
ATOM 2406 C C . GLU A 1 308 ? 17.268 21.384 -9.459 1.00 86.69 308 GLU A C 1
ATOM 2408 O O . GLU A 1 308 ? 17.754 20.462 -10.118 1.00 86.69 308 GLU A O 1
ATOM 2413 N N . TRP A 1 309 ? 15.955 21.518 -9.283 1.00 82.44 309 TRP A N 1
ATOM 2414 C CA . TRP A 1 309 ? 14.946 20.579 -9.769 1.00 82.44 309 TRP A CA 1
ATOM 2415 C C . TRP A 1 309 ? 15.082 20.217 -11.255 1.00 82.44 309 TRP A C 1
ATOM 2417 O O . TRP A 1 309 ? 14.933 19.049 -11.622 1.00 82.44 309 TRP A O 1
ATOM 2427 N N . LEU A 1 310 ? 15.366 21.195 -12.122 1.00 88.81 310 LEU A N 1
ATOM 2428 C CA . LEU A 1 310 ? 15.436 20.960 -13.564 1.00 88.81 310 LEU A CA 1
ATOM 2429 C C . LEU A 1 310 ? 16.594 20.021 -13.936 1.00 88.81 310 LEU A C 1
ATOM 2431 O O . LEU A 1 310 ? 16.416 19.151 -14.793 1.00 88.81 310 LEU A O 1
ATOM 2435 N N . THR A 1 311 ? 17.731 20.135 -13.243 1.00 90.00 311 THR A N 1
ATOM 2436 C CA . THR A 1 311 ? 18.856 19.200 -13.359 1.00 90.00 311 THR A CA 1
ATOM 2437 C C . THR A 1 311 ? 18.421 17.794 -12.977 1.00 90.00 311 THR A C 1
ATOM 2439 O O . THR A 1 311 ? 18.598 16.866 -13.766 1.00 90.00 311 THR A O 1
ATOM 2442 N N . TRP A 1 312 ? 17.791 17.619 -11.812 1.00 90.94 312 TRP A N 1
ATOM 2443 C CA . TRP A 1 312 ? 17.386 16.295 -11.324 1.00 90.94 312 TRP A CA 1
ATOM 2444 C C . TRP A 1 312 ? 16.353 15.632 -12.232 1.00 90.94 312 TRP A C 1
ATOM 2446 O O . TRP A 1 312 ? 16.470 14.444 -12.523 1.00 90.94 312 TRP A O 1
ATOM 2456 N N . ARG A 1 313 ? 15.383 16.399 -12.745 1.00 87.00 313 ARG A N 1
ATOM 2457 C CA . ARG A 1 313 ? 14.3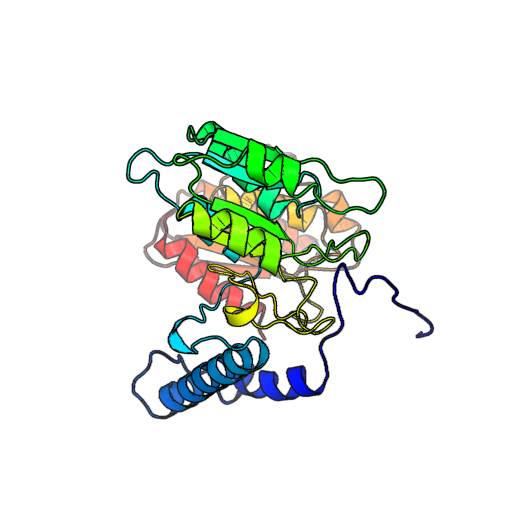80 15.906 -13.698 1.00 87.00 313 ARG A CA 1
ATOM 2458 C C . ARG A 1 313 ? 15.027 15.371 -14.976 1.00 87.00 313 ARG A C 1
ATOM 2460 O O . ARG A 1 313 ? 14.649 14.303 -15.451 1.00 87.00 313 ARG A O 1
ATOM 2467 N N . ARG A 1 314 ? 15.993 16.103 -15.536 1.00 94.81 314 ARG A N 1
ATOM 2468 C CA . ARG A 1 314 ? 16.713 15.685 -16.750 1.00 94.81 314 ARG A CA 1
ATOM 2469 C C . ARG A 1 314 ? 17.642 14.501 -16.481 1.00 94.81 314 ARG A C 1
ATOM 2471 O O . ARG A 1 314 ? 17.665 13.565 -17.268 1.00 94.81 314 ARG A O 1
ATOM 2478 N N . CYS A 1 315 ? 18.328 14.490 -15.339 1.00 92.75 315 CYS A N 1
ATOM 2479 C CA . CYS A 1 315 ? 19.138 13.352 -14.905 1.00 92.75 315 CYS A CA 1
ATOM 2480 C C . CYS A 1 315 ? 18.297 12.080 -14.754 1.00 92.75 315 CYS A C 1
ATOM 2482 O O . CYS A 1 315 ? 18.707 11.026 -15.225 1.00 92.75 315 CYS A O 1
ATOM 2484 N N . LEU A 1 316 ? 17.107 12.179 -14.154 1.00 89.38 316 LEU A N 1
ATOM 2485 C CA . LEU A 1 316 ? 16.182 11.053 -14.034 1.00 89.38 316 LEU A CA 1
ATOM 2486 C C . LEU A 1 316 ? 15.736 10.545 -15.408 1.00 89.38 316 LEU A C 1
ATOM 2488 O O . LEU A 1 316 ? 15.726 9.335 -15.624 1.00 89.38 316 LEU A O 1
ATOM 2492 N N . HIS A 1 317 ? 15.397 11.455 -16.328 1.00 87.19 317 HIS A N 1
ATOM 2493 C CA . HIS A 1 317 ? 15.038 11.095 -17.699 1.00 87.19 317 HIS A CA 1
ATOM 2494 C C . HIS A 1 317 ? 16.152 10.279 -18.366 1.00 87.19 317 HIS A C 1
ATOM 2496 O O . HIS A 1 317 ? 15.904 9.158 -18.804 1.00 87.19 317 HIS A O 1
ATOM 2502 N N . GLU A 1 318 ? 17.378 10.802 -18.372 1.00 92.31 318 GLU A N 1
ATOM 2503 C CA . GLU A 1 318 ? 18.544 10.153 -18.980 1.00 92.31 318 GLU A CA 1
ATOM 2504 C C . GLU A 1 318 ? 18.915 8.837 -18.291 1.00 92.31 318 GLU A C 1
ATOM 2506 O O . GLU A 1 318 ? 19.199 7.842 -18.957 1.00 92.31 318 GLU A O 1
ATOM 2511 N N . PHE A 1 319 ? 18.870 8.796 -16.959 1.00 93.00 319 PHE A N 1
ATOM 2512 C CA . PHE A 1 319 ? 19.140 7.588 -16.186 1.00 93.00 319 PHE A CA 1
ATOM 2513 C C . PHE A 1 319 ? 18.147 6.475 -16.519 1.00 93.00 319 PHE A C 1
ATOM 2515 O O . PHE A 1 319 ? 18.560 5.342 -16.772 1.00 93.00 319 PHE A O 1
ATOM 2522 N N . ALA A 1 320 ? 16.853 6.804 -16.596 1.00 81.50 320 ALA A N 1
ATOM 2523 C CA . ALA A 1 320 ? 15.804 5.862 -16.972 1.00 81.50 320 ALA A CA 1
ATOM 2524 C C . ALA A 1 320 ? 16.068 5.243 -18.357 1.00 81.50 320 ALA A C 1
ATOM 2526 O O . ALA A 1 320 ? 15.960 4.024 -18.501 1.00 81.50 320 ALA A O 1
ATOM 2527 N N . GLN A 1 321 ? 16.531 6.038 -19.336 1.00 85.31 321 GLN A N 1
ATOM 2528 C CA . GLN A 1 321 ? 16.902 5.537 -20.672 1.00 85.31 321 GLN A CA 1
ATOM 2529 C C . GLN A 1 321 ? 18.053 4.516 -20.648 1.00 85.31 321 GLN A C 1
ATOM 2531 O O . GLN A 1 321 ? 18.243 3.767 -21.608 1.00 85.31 321 GLN A O 1
ATOM 2536 N N . LYS A 1 322 ? 18.878 4.494 -19.593 1.00 83.31 322 LYS A N 1
ATOM 2537 C CA . LYS A 1 322 ? 19.983 3.531 -19.467 1.00 83.31 322 LYS A CA 1
ATOM 2538 C C . LYS A 1 322 ? 19.557 2.226 -18.809 1.00 83.31 322 LYS A C 1
ATOM 2540 O O . LYS A 1 322 ? 20.103 1.185 -19.165 1.00 83.31 322 LYS A O 1
ATOM 2545 N N . ILE A 1 323 ? 18.637 2.285 -17.848 1.00 82.31 323 ILE A N 1
ATOM 2546 C CA . ILE A 1 323 ? 18.304 1.141 -16.987 1.00 82.31 323 ILE A CA 1
ATOM 2547 C C . ILE A 1 323 ? 17.079 0.349 -17.454 1.00 82.31 323 ILE A C 1
ATOM 2549 O O . ILE A 1 323 ? 16.964 -0.817 -17.090 1.00 82.31 323 ILE A O 1
ATOM 2553 N N . PHE A 1 324 ? 16.207 0.946 -18.272 1.00 67.94 324 PHE A N 1
ATOM 2554 C CA . PHE A 1 324 ? 15.022 0.293 -18.849 1.00 67.94 324 PHE A CA 1
ATOM 2555 C C . PHE A 1 324 ? 15.212 -0.112 -20.322 1.00 67.94 324 PHE A C 1
ATOM 2557 O O . PHE A 1 324 ? 14.253 -0.131 -21.087 1.00 67.94 324 PHE A O 1
ATOM 2564 N N . LYS A 1 325 ? 16.455 -0.414 -20.718 1.00 56.62 325 LYS A N 1
ATOM 2565 C CA . LYS A 1 325 ? 16.769 -1.008 -22.026 1.00 56.62 325 LYS A CA 1
ATOM 2566 C C . LYS A 1 325 ? 16.470 -2.499 -22.066 1.00 56.62 325 LYS A C 1
ATOM 2568 O O . LYS A 1 325 ? 16.760 -3.183 -21.056 1.00 56.62 325 LYS A O 1
#

Nearest PDB structures (foldseek):
  5zst-assembly1_A  TM=9.661E-01  e=9.365E-20  Hydrogenimonas thermophila
  5zsp-assembly1_B  TM=9.644E-01  e=3.681E-19  Hydrogenimonas thermophila
  5usr-assembly1_G  TM=9.218E-01  e=8.269E-20  Homo sapiens
  6kg1-assembly1_A  TM=9.536E-01  e=1.128E-18  Helicobacter pylori 26695
  5wgb-assembly1_A  TM=9.568E-01  e=8.796E-19  Homo sapiens

Foldseek 3Di:
DDPDDDPQCLVFDAFDVVNVVVCVCCLPPLVDCCPDPDPSNVVNVVVVLVVLVVVCVQQVHDSVPDDDDPFLLVQLLCVLVVDDQPPQAQEEEEEPLDDPSNVVSVVVSVVVVGHYHYFYADPLREGDLVVLLVPDDLSAAEYEYEQARSPPRDGYLQQSSLVSQVVSVHAYEYECQVPRPPHRHHCVNSNHPHYTYDPSSPDDPDADEFAAAECGRVVQQQVCQQCVVRHQAGEHQLYHDPADDPVCGCPVHPNVNNLPDPHQHEYEAFFEPPEDVVSVVNVVVVVVVCVVSVHHYYYYYDYPDYSDDVRRVVSVVVVCVVRSD

Secondary structure (DSSP, 8-state):
--------TTT--PPPHHHHHHHTHHHHTS-S-TT-SSHHHHHHHHHHHHHHHHHHHHHT--GGG----S-HHHHHHHHHHH---BTTB-EEEEETTS-HHHHHHHHHHHHTT-EEEEE---TTS---HHHHHHH--TTEEEEE--SB-TTT-PBP-HHHHHHHHHTTT-EEE---TTTTTTS---TTTTT-SB-----TT----S-EEEEEEHHHHHHHHHHHHH-TTTEEEEEEES------BTTBTTTTS-HHHHHH-S--PEEEEEEETTS-HHHHHHHHHHHHHHHHTT--EEEEEETT--SSHHHHHHHHHHHHHHH--